Protein AF-A0A9N9EIN3-F1 (afdb_monomer)

Solvent-accessible surface area (backbone atoms only — not comparable to full-atom values): 14245 Å² total; per-residue (Å²): 122,73,76,75,67,62,76,70,53,76,87,53,61,64,55,47,18,32,62,92,34,74,43,74,35,68,48,63,60,75,46,100,72,79,62,88,90,53,77,62,44,97,87,48,29,31,79,44,62,18,36,70,62,45,50,59,54,51,50,54,63,70,65,50,41,74,81,72,77,91,74,68,79,66,57,102,77,75,62,85,80,71,65,59,96,84,44,48,71,71,75,75,59,78,80,78,66,61,43,31,43,40,40,41,25,25,64,86,88,67,46,62,71,56,52,53,45,51,49,48,52,59,46,49,82,84,43,40,38,36,42,39,73,54,42,56,50,39,54,77,38,48,54,74,57,43,41,38,16,48,46,60,38,37,64,92,37,70,84,52,43,65,59,56,72,67,59,86,48,67,65,57,54,35,51,47,35,57,60,42,43,80,79,49,61,44,37,36,40,34,24,44,51,44,61,34,53,74,51,104,84,38,80,42,20,57,56,39,50,51,51,53,54,60,39,34,51,75,27,30,40,37,34,29,32,50,57,87,28,67,64,47,57,59,37,62,76,64,73,50,61,72,44,81,58,118

InterPro domains:
  IPR013317 Chromosomal replication initiator protein DnaA, ATPAse domain [PF00308] (93-153)
  IPR027417 P-loop containing nucleoside triphosphate hydrolase [SSF52540] (88-157)

Mean predicted aligned error: 8.75 Å

Radius of gyration: 18.11 Å; Cα contacts (8 Å, |Δi|>4): 370; chains: 1; bounding box: 43×39×60 Å

Foldseek 3Di:
DVVVVLVQFDLDQVLQQAQVHKGWFQQLFDAPDDDPPFPQDPVNIGIRGHHNCLVVVLVVQVQADQDDPPPPDQPPVNDDQDDDVNDGPCVVDQPRQARQEEEEEEAPPLCLLVSLRSSCSNCLVPALEQEASDLLCCLVQVLRSRLRSNCSSCVVPVVVNVQSVPDDDLVSLLVVLVVCLVPDAYAYRHEALLSLPDDPPRPSSVVSVSSVVSSNRSHHYYYHHYCPGPVNVVVVVSVHNYDYDD

Structure (mmCIF, N/CA/C/O backbone):
data_AF-A0A9N9EIN3-F1
#
_entry.id   AF-A0A9N9EIN3-F1
#
loop_
_atom_site.group_PDB
_atom_site.id
_atom_site.type_symbol
_atom_site.label_atom_id
_atom_site.label_alt_id
_atom_site.label_comp_id
_atom_site.label_asym_id
_atom_site.label_entity_id
_atom_site.label_seq_id
_atom_site.pdbx_PDB_ins_code
_atom_site.Cartn_x
_atom_site.Cartn_y
_atom_site.Cartn_z
_atom_site.occupancy
_atom_site.B_iso_or_equiv
_atom_site.auth_seq_id
_atom_site.auth_comp_id
_atom_site.auth_asym_id
_atom_site.auth_atom_id
_atom_site.pdbx_PDB_model_num
ATOM 1 N N . GLU A 1 1 ? -19.617 -1.385 -11.798 1.00 45.56 1 GLU A N 1
ATOM 2 C CA . GLU A 1 1 ? -18.737 -1.329 -12.989 1.00 45.56 1 GLU A CA 1
ATOM 3 C C . GLU A 1 1 ? -17.271 -1.703 -12.708 1.00 45.56 1 GLU A C 1
ATOM 5 O O . GLU A 1 1 ? -16.735 -2.502 -13.460 1.00 45.56 1 GLU A O 1
ATOM 10 N N . TRP A 1 2 ? -16.624 -1.246 -11.623 1.00 45.84 2 TRP A N 1
ATOM 11 C CA . TRP A 1 2 ? -15.181 -1.487 -11.374 1.00 45.84 2 TRP A CA 1
ATOM 12 C C . TRP A 1 2 ? -14.755 -2.924 -11.013 1.00 45.84 2 TRP A C 1
ATOM 14 O O . TRP A 1 2 ? -13.647 -3.330 -11.357 1.00 45.84 2 TRP A O 1
ATOM 24 N N . GLU A 1 3 ? -15.607 -3.723 -10.361 1.00 47.19 3 GLU A N 1
ATOM 25 C CA . GLU A 1 3 ? -15.270 -5.126 -10.045 1.00 47.19 3 GLU A CA 1
ATOM 26 C C . GLU A 1 3 ? -15.105 -5.994 -11.304 1.00 47.19 3 GLU A C 1
ATOM 28 O O . GLU A 1 3 ? -14.315 -6.934 -11.296 1.00 47.19 3 GLU A O 1
ATOM 33 N N . GLY A 1 4 ? -15.751 -5.623 -12.418 1.00 45.97 4 GLY A N 1
ATOM 34 C CA . GLY A 1 4 ? -15.623 -6.327 -13.698 1.00 45.97 4 GLY A CA 1
ATOM 35 C C . GLY A 1 4 ? -14.243 -6.195 -14.355 1.00 45.97 4 GLY A C 1
ATOM 36 O O . GLY A 1 4 ? -13.877 -7.038 -15.168 1.00 45.97 4 GLY A O 1
ATOM 37 N N . GLN A 1 5 ? -13.444 -5.186 -13.982 1.00 47.41 5 GLN A N 1
ATOM 38 C CA . GLN A 1 5 ? -12.107 -4.949 -14.551 1.00 47.41 5 GLN A CA 1
ATOM 39 C C . GLN A 1 5 ? -10.971 -5.616 -13.753 1.00 47.41 5 GLN A C 1
ATOM 41 O O . GLN A 1 5 ? -9.861 -5.751 -14.268 1.00 47.41 5 GLN A O 1
ATOM 46 N N . LEU A 1 6 ? -11.250 -6.073 -12.523 1.00 50.53 6 LEU A N 1
ATOM 47 C CA . LEU A 1 6 ? -10.295 -6.774 -11.650 1.00 50.53 6 LEU A CA 1
ATOM 48 C C . LEU A 1 6 ? -10.014 -8.223 -12.090 1.00 50.53 6 LEU A C 1
ATOM 50 O O . LEU A 1 6 ? -8.990 -8.792 -11.712 1.00 50.53 6 LEU A O 1
ATOM 54 N N . ASN A 1 7 ? -10.893 -8.798 -12.916 1.00 51.28 7 ASN A N 1
ATOM 55 C CA . ASN A 1 7 ? -10.856 -10.202 -13.341 1.00 51.28 7 ASN A CA 1
ATOM 56 C C . ASN A 1 7 ? -9.875 -10.516 -14.487 1.00 51.28 7 ASN A C 1
ATOM 58 O O . ASN A 1 7 ? -9.877 -11.637 -14.982 1.00 51.28 7 ASN A O 1
ATOM 62 N N . GLN A 1 8 ? -9.036 -9.569 -14.917 1.00 64.25 8 GLN A N 1
ATOM 63 C CA . GLN A 1 8 ? -8.056 -9.809 -15.991 1.00 64.25 8 GLN A CA 1
ATOM 64 C C . GLN A 1 8 ? -6.633 -10.089 -15.499 1.00 64.25 8 GLN A C 1
ATOM 66 O O . GLN A 1 8 ? -5.820 -10.621 -16.247 1.00 64.25 8 GLN A O 1
ATOM 71 N N . ALA A 1 9 ? -6.313 -9.726 -14.259 1.00 81.69 9 ALA A N 1
ATOM 72 C CA . ALA A 1 9 ? -4.988 -9.972 -13.708 1.00 81.69 9 ALA A CA 1
ATOM 73 C C . ALA A 1 9 ? -4.830 -11.462 -13.357 1.00 81.69 9 ALA A C 1
ATOM 75 O O . ALA A 1 9 ? -5.767 -12.068 -12.828 1.00 81.69 9 ALA A O 1
ATOM 76 N N . SER A 1 10 ? -3.654 -12.045 -13.600 1.00 87.62 10 SER A N 1
ATOM 77 C CA . SER A 1 10 ? -3.426 -13.467 -13.327 1.00 87.62 10 SER A CA 1
ATOM 78 C C . SER A 1 10 ? -3.595 -13.794 -11.839 1.00 87.62 10 SER A C 1
ATOM 80 O O . SER A 1 10 ? -3.362 -12.952 -10.967 1.00 87.62 10 SER A O 1
ATOM 82 N N . GLN A 1 11 ? -4.032 -15.015 -11.538 1.00 89.19 11 GLN A N 1
ATOM 83 C CA . GLN A 1 11 ? -4.012 -15.581 -10.181 1.00 89.19 11 GLN A CA 1
ATOM 84 C C . GLN A 1 11 ? -2.744 -16.401 -9.926 1.00 89.19 11 GLN A C 1
ATOM 86 O O . GLN A 1 11 ? -2.460 -16.758 -8.787 1.00 89.19 11 GLN A O 1
ATOM 91 N N . ASP A 1 12 ? -1.981 -16.696 -10.977 1.00 91.94 12 ASP A N 1
ATOM 92 C CA . ASP A 1 12 ? -0.746 -17.456 -10.885 1.00 91.94 12 ASP A CA 1
ATOM 93 C C . ASP A 1 12 ? 0.417 -16.517 -10.551 1.00 91.94 12 ASP A C 1
ATOM 95 O O . ASP A 1 12 ? 0.838 -15.698 -11.370 1.00 91.94 12 ASP A O 1
ATOM 99 N N . GLU A 1 13 ? 0.953 -16.641 -9.337 1.00 92.38 13 GLU A N 1
ATOM 100 C CA . GLU A 1 13 ? 2.124 -15.886 -8.884 1.00 92.38 13 GLU A CA 1
ATOM 101 C C . GLU A 1 13 ? 3.353 -16.093 -9.787 1.00 92.38 13 GLU A C 1
ATOM 103 O O . GLU A 1 13 ? 4.175 -15.185 -9.910 1.00 92.38 13 GLU A O 1
ATOM 108 N N . ASN A 1 14 ? 3.462 -17.231 -10.486 1.00 94.38 14 ASN A N 1
ATOM 109 C CA . ASN A 1 14 ? 4.578 -17.482 -11.397 1.00 94.38 14 ASN A CA 1
ATOM 110 C C . ASN A 1 14 ? 4.534 -16.548 -12.619 1.00 94.38 14 ASN A C 1
ATOM 112 O O . ASN A 1 14 ? 5.585 -16.158 -13.125 1.00 94.38 14 ASN A O 1
ATOM 116 N N . MET A 1 15 ? 3.345 -16.102 -13.044 1.00 93.75 15 MET A N 1
ATOM 117 C CA . MET A 1 15 ? 3.204 -15.108 -14.116 1.00 93.75 15 MET A CA 1
ATOM 118 C C . MET A 1 15 ? 3.733 -13.730 -13.712 1.00 93.75 15 MET A C 1
ATOM 120 O O . MET A 1 15 ? 4.206 -12.977 -14.556 1.00 93.75 15 MET A O 1
ATOM 124 N N . TYR A 1 16 ? 3.683 -13.389 -12.425 1.00 94.94 16 TYR A N 1
ATOM 125 C CA . TYR A 1 16 ? 4.274 -12.150 -11.923 1.00 94.94 16 TYR A CA 1
ATOM 126 C C . TYR A 1 16 ? 5.790 -12.261 -11.747 1.00 94.94 16 TYR A C 1
ATOM 128 O O . TYR A 1 16 ? 6.474 -11.241 -11.744 1.00 94.94 16 TYR A O 1
ATOM 136 N N . SER A 1 17 ? 6.318 -13.482 -11.632 1.00 95.38 17 SER A N 1
ATOM 137 C CA . SER A 1 17 ? 7.757 -13.725 -11.556 1.00 95.38 17 SER A CA 1
ATOM 138 C C . SER A 1 17 ? 8.452 -13.853 -12.911 1.00 95.38 17 SER A C 1
ATOM 140 O O . SER A 1 17 ? 9.660 -13.667 -12.970 1.00 95.38 17 SER A O 1
ATOM 142 N N . ASN A 1 18 ? 7.726 -14.153 -13.990 1.00 94.62 18 ASN A N 1
ATOM 143 C CA . ASN A 1 18 ? 8.308 -14.413 -15.307 1.00 94.62 18 ASN A CA 1
ATOM 144 C C . ASN A 1 18 ? 8.568 -13.112 -16.104 1.00 94.62 18 ASN A C 1
ATOM 146 O O . ASN A 1 18 ? 7.595 -12.478 -16.517 1.00 94.62 18 ASN A O 1
ATOM 150 N N . PRO A 1 19 ? 9.830 -12.724 -16.387 1.00 94.00 19 PRO A N 1
ATOM 151 C CA . PRO A 1 19 ? 10.147 -11.506 -17.144 1.00 94.00 19 PRO A CA 1
ATOM 152 C C . PRO A 1 19 ? 9.603 -11.467 -18.573 1.00 94.00 19 PRO A C 1
ATOM 154 O O . PRO A 1 19 ? 9.352 -10.383 -19.095 1.00 94.00 19 PRO A O 1
ATOM 157 N N . GLU A 1 20 ? 9.366 -12.633 -19.176 1.00 93.31 20 GLU A N 1
ATOM 158 C CA . GLU A 1 20 ? 8.792 -12.766 -20.521 1.00 93.31 20 GLU A CA 1
ATOM 159 C C . GLU A 1 20 ? 7.276 -12.524 -20.547 1.00 93.31 20 GLU A C 1
ATOM 161 O O . GLU A 1 20 ? 6.658 -12.494 -21.611 1.00 93.31 20 GLU A O 1
ATOM 166 N N . PHE A 1 21 ? 6.648 -12.380 -19.377 1.00 92.44 21 PHE A N 1
ATOM 167 C CA . PHE A 1 21 ? 5.212 -12.193 -19.266 1.00 92.44 21 PHE A CA 1
ATOM 168 C C . PHE A 1 21 ? 4.858 -10.765 -18.849 1.00 92.44 21 PHE A C 1
ATOM 170 O O . PHE A 1 21 ? 5.272 -10.269 -17.797 1.00 92.44 21 PHE A O 1
ATOM 177 N N . SER A 1 22 ? 4.026 -10.121 -19.664 1.00 92.12 22 SER A N 1
ATOM 178 C CA . SER A 1 22 ? 3.475 -8.795 -19.399 1.00 92.12 22 SER A CA 1
ATOM 179 C C . SER A 1 22 ? 2.002 -8.894 -19.028 1.00 92.12 22 SER A C 1
ATOM 181 O O . SER A 1 22 ? 1.217 -9.571 -19.690 1.00 92.12 22 SER A O 1
ATOM 183 N N . GLN A 1 23 ? 1.613 -8.169 -17.987 1.00 91.69 23 GLN A N 1
ATOM 184 C CA . GLN A 1 23 ? 0.239 -8.073 -17.516 1.00 91.69 23 GLN A CA 1
ATOM 185 C C . GLN A 1 23 ? -0.229 -6.627 -17.558 1.00 91.69 23 GLN A C 1
ATOM 187 O O . GLN A 1 23 ? 0.471 -5.722 -17.111 1.00 91.69 23 GLN A O 1
ATOM 192 N N . ASP A 1 24 ? -1.445 -6.421 -18.046 1.00 91.88 24 ASP A N 1
ATOM 193 C CA . ASP A 1 24 ? -2.141 -5.147 -17.930 1.00 91.88 24 ASP A CA 1
ATOM 194 C C . ASP A 1 24 ? -2.916 -5.127 -16.603 1.00 91.88 24 ASP A C 1
ATOM 196 O O . ASP A 1 24 ? -3.878 -5.879 -16.434 1.00 91.88 24 ASP A O 1
ATOM 200 N N . LEU A 1 25 ? -2.492 -4.297 -15.649 1.00 92.38 25 LEU A N 1
ATOM 201 C CA . LEU A 1 25 ? -3.027 -4.259 -14.288 1.00 92.38 25 LEU A CA 1
ATOM 202 C C . LEU A 1 25 ? -3.726 -2.926 -14.001 1.00 92.38 25 LEU A C 1
ATOM 204 O O . LEU A 1 25 ? -3.216 -1.856 -14.326 1.00 92.38 25 LEU A O 1
ATOM 208 N N . CYS A 1 26 ? -4.863 -2.966 -13.300 1.00 91.88 26 CYS A N 1
ATOM 209 C CA . CYS A 1 26 ? -5.457 -1.761 -12.716 1.00 91.88 26 CYS A CA 1
ATOM 210 C C . CYS A 1 26 ? -4.501 -1.167 -11.680 1.00 91.88 26 CYS A C 1
ATOM 212 O O . CYS A 1 26 ? -4.152 -1.849 -10.713 1.00 91.88 26 CYS A O 1
ATOM 214 N N . PHE A 1 27 ? -4.112 0.097 -11.856 1.00 93.62 27 PHE A N 1
ATOM 215 C CA . PHE A 1 27 ? -3.238 0.763 -10.904 1.00 93.62 27 PHE A CA 1
ATOM 216 C C . PHE A 1 27 ? -3.928 0.815 -9.533 1.00 93.62 27 PHE A C 1
ATOM 218 O O . PHE A 1 27 ? -5.087 1.231 -9.441 1.00 93.62 27 PHE A O 1
ATOM 225 N N . PRO A 1 28 ? -3.269 0.377 -8.450 1.00 93.75 28 PRO A N 1
ATOM 226 C CA . PRO A 1 28 ? -3.949 0.132 -7.184 1.00 93.75 28 PRO A CA 1
ATOM 227 C C . PRO A 1 28 ? -4.083 1.394 -6.315 1.00 93.75 28 PRO A C 1
ATOM 229 O O . PRO A 1 28 ? -3.927 1.355 -5.097 1.00 93.75 28 PRO A O 1
ATOM 232 N N . TYR A 1 29 ? -4.370 2.529 -6.944 1.00 93.44 29 TYR A N 1
ATOM 233 C CA . TYR A 1 29 ? -4.610 3.817 -6.305 1.00 93.44 29 TYR A CA 1
ATOM 234 C C . TYR A 1 29 ? -5.451 4.681 -7.249 1.00 93.44 29 TYR A C 1
ATOM 236 O O . TYR A 1 29 ? -5.274 4.605 -8.458 1.00 93.44 29 TYR A O 1
ATOM 244 N N . PHE A 1 30 ? -6.364 5.494 -6.719 1.00 88.31 30 PHE A N 1
ATOM 245 C CA . PHE A 1 30 ? -7.247 6.354 -7.528 1.00 88.31 30 PHE A CA 1
ATOM 246 C C . PHE A 1 30 ? -7.345 7.783 -6.989 1.00 88.31 30 PHE A C 1
ATOM 248 O O . PHE A 1 30 ? -8.324 8.487 -7.226 1.00 88.31 30 PHE A O 1
ATOM 255 N N . GLY A 1 31 ? -6.354 8.206 -6.206 1.00 85.94 31 GLY A N 1
ATOM 256 C CA . GLY A 1 31 ? -6.325 9.568 -5.699 1.00 85.94 31 GLY A CA 1
ATOM 257 C C . GLY A 1 31 ? -6.042 10.614 -6.775 1.00 85.94 31 GLY A C 1
ATOM 258 O O . GLY A 1 31 ? -5.827 10.284 -7.941 1.00 85.94 31 GLY A O 1
ATOM 259 N N . PRO A 1 32 ? -6.026 11.895 -6.375 1.00 76.25 32 PRO A N 1
ATOM 260 C CA . PRO A 1 32 ? -5.991 13.021 -7.307 1.00 76.25 32 PRO A CA 1
ATOM 261 C C . PRO A 1 32 ? -4.693 13.096 -8.117 1.00 76.25 32 PRO A C 1
ATOM 263 O O . PRO A 1 32 ? -4.656 13.725 -9.171 1.00 76.25 32 PRO A O 1
ATOM 266 N N . THR A 1 33 ? -3.618 12.482 -7.623 1.00 83.94 33 THR A N 1
ATOM 267 C CA . THR A 1 33 ? -2.286 12.573 -8.217 1.00 83.94 33 THR A CA 1
ATOM 268 C C . THR A 1 33 ? -1.650 11.198 -8.280 1.00 83.94 33 THR A C 1
ATOM 270 O O . THR A 1 33 ? -1.447 10.553 -7.249 1.00 83.94 33 THR A O 1
ATOM 273 N N . PHE A 1 34 ? -1.300 10.777 -9.489 1.00 86.38 34 PHE A N 1
ATOM 274 C CA . PHE A 1 34 ? -0.483 9.595 -9.709 1.00 86.38 34 PHE A CA 1
ATOM 275 C C . PHE A 1 34 ? 1.007 9.942 -9.630 1.00 86.38 34 PHE A C 1
ATOM 277 O O . PHE A 1 34 ? 1.379 11.084 -9.900 1.00 86.38 34 PHE A O 1
ATOM 284 N N . PRO A 1 35 ? 1.882 8.987 -9.286 1.00 87.12 35 PRO A N 1
ATOM 285 C CA . PRO A 1 35 ? 3.314 9.230 -9.335 1.00 87.12 35 PRO A CA 1
ATOM 286 C C . PRO A 1 35 ? 3.851 9.194 -10.769 1.00 87.12 35 PRO A C 1
ATOM 288 O O . PRO A 1 35 ? 3.631 8.220 -11.485 1.00 87.12 35 PRO A O 1
ATOM 291 N N . ASP A 1 36 ? 4.672 10.183 -11.128 1.00 86.75 36 ASP A N 1
ATOM 292 C CA . ASP A 1 36 ? 5.219 10.382 -12.486 1.00 86.75 36 ASP A CA 1
ATOM 293 C C . ASP A 1 36 ? 6.047 9.205 -13.031 1.00 86.75 36 ASP A C 1
ATOM 295 O O . ASP A 1 36 ? 6.284 9.087 -14.229 1.00 86.75 36 ASP A O 1
ATOM 299 N N . ARG A 1 37 ? 6.515 8.317 -12.149 1.00 86.38 37 ARG A N 1
ATOM 300 C CA . ARG A 1 37 ? 7.351 7.161 -12.512 1.00 86.38 37 ARG A CA 1
ATOM 301 C C . ARG A 1 37 ? 6.570 5.965 -13.058 1.00 86.38 37 ARG A C 1
ATOM 303 O O . ARG A 1 37 ? 7.188 4.950 -13.375 1.00 86.38 37 ARG A O 1
ATOM 310 N N . PHE A 1 38 ? 5.244 6.048 -13.101 1.00 89.06 38 PHE A N 1
ATOM 311 C CA . PHE A 1 38 ? 4.395 5.045 -13.726 1.00 89.06 38 PHE A CA 1
ATOM 312 C C . PHE A 1 38 ? 3.819 5.602 -15.023 1.00 89.06 38 PHE A C 1
ATOM 314 O O . PHE A 1 38 ? 3.238 6.685 -15.038 1.00 89.06 38 PHE A O 1
ATOM 321 N N . LEU A 1 39 ? 3.910 4.823 -16.099 1.00 89.50 39 LEU A N 1
ATOM 322 C CA . LEU A 1 39 ? 3.130 5.087 -17.301 1.00 89.50 39 LEU A CA 1
ATOM 323 C C . LEU A 1 39 ? 1.713 4.540 -17.086 1.00 89.50 39 LEU A C 1
ATOM 325 O O . LEU A 1 39 ? 1.440 3.375 -17.373 1.00 89.50 39 LEU A O 1
ATOM 329 N N . ILE A 1 40 ? 0.835 5.372 -16.525 1.00 89.56 40 ILE A N 1
ATOM 330 C CA . ILE A 1 40 ? -0.568 5.020 -16.286 1.00 89.56 40 ILE A CA 1
ATOM 331 C C . ILE A 1 40 ? -1.403 5.511 -17.465 1.00 89.56 40 ILE A C 1
ATOM 333 O O . ILE A 1 40 ? -1.421 6.699 -17.789 1.00 89.56 40 ILE A O 1
ATOM 337 N N . PHE A 1 41 ? -2.103 4.590 -18.117 1.00 87.44 41 PHE A N 1
ATOM 338 C CA . PHE A 1 41 ? -2.980 4.906 -19.236 1.00 87.44 41 PHE A CA 1
ATOM 339 C C . PHE A 1 41 ? -4.266 5.593 -18.760 1.00 87.44 41 PHE A C 1
ATOM 341 O O . PHE A 1 41 ? -4.643 5.531 -17.591 1.00 87.44 41 PHE A O 1
ATOM 348 N N . ARG A 1 42 ? -5.009 6.204 -19.692 1.00 84.81 42 ARG A N 1
ATOM 349 C CA . ARG A 1 42 ? -6.264 6.929 -19.397 1.00 84.81 42 ARG A CA 1
ATOM 350 C C . ARG A 1 42 ? -7.332 6.087 -18.686 1.00 84.81 42 ARG A C 1
ATOM 352 O O . ARG A 1 42 ? -8.200 6.644 -18.030 1.00 84.81 42 ARG A O 1
ATOM 359 N N . ASN A 1 43 ? -7.274 4.765 -18.817 1.00 84.44 43 ASN A N 1
ATOM 360 C CA . ASN A 1 43 ? -8.170 3.824 -18.142 1.00 84.44 43 ASN A CA 1
ATOM 361 C C . ASN A 1 43 ? -7.720 3.468 -16.707 1.00 84.44 43 ASN A C 1
ATOM 363 O O . ASN A 1 43 ? -8.304 2.576 -16.097 1.00 84.44 43 ASN A O 1
ATOM 367 N N . GLY A 1 44 ? -6.682 4.124 -16.175 1.00 88.25 44 GLY A N 1
ATOM 368 C CA . GLY A 1 44 ? -6.155 3.876 -14.832 1.00 88.25 44 GLY A CA 1
ATOM 369 C C . GLY A 1 44 ? -5.341 2.586 -14.714 1.00 88.25 44 GLY A C 1
ATOM 370 O O . GLY A 1 44 ? -5.232 2.032 -13.622 1.00 88.25 44 GLY A O 1
ATOM 371 N N . ARG A 1 45 ? -4.802 2.068 -15.822 1.00 91.12 45 ARG A N 1
ATOM 372 C CA . ARG A 1 45 ? -4.035 0.817 -15.854 1.00 91.12 45 ARG A CA 1
ATOM 373 C C . ARG A 1 45 ? -2.564 1.047 -16.180 1.00 91.12 45 ARG A C 1
ATOM 375 O O . ARG A 1 45 ? -2.211 2.082 -16.743 1.00 91.12 45 ARG A O 1
ATOM 382 N N . PHE A 1 46 ? -1.719 0.084 -15.831 1.00 93.12 46 PHE A N 1
ATOM 383 C CA . PHE A 1 46 ? -0.288 0.084 -16.127 1.00 93.12 46 PHE A CA 1
ATOM 384 C C . PHE A 1 46 ? 0.166 -1.307 -16.583 1.00 93.12 46 PHE A C 1
ATOM 386 O O . PHE A 1 46 ? -0.392 -2.318 -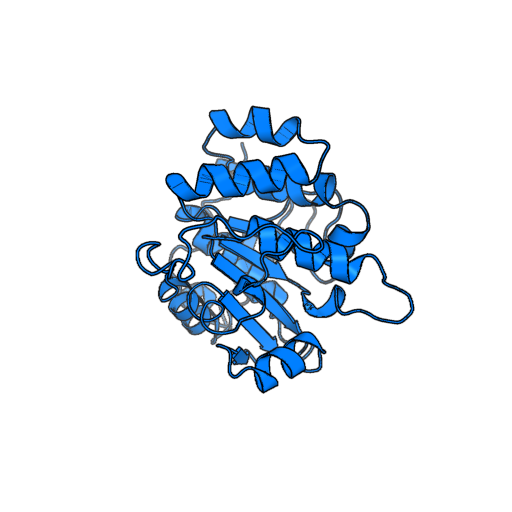16.153 1.00 93.12 46 PHE A O 1
ATOM 393 N N . ILE A 1 47 ? 1.198 -1.362 -17.430 1.00 92.50 47 ILE A N 1
ATOM 394 C CA . ILE A 1 47 ? 1.830 -2.634 -17.798 1.00 92.50 47 ILE A CA 1
ATOM 395 C C . ILE A 1 47 ? 2.845 -3.023 -16.729 1.00 92.50 47 ILE A C 1
ATOM 397 O O . ILE A 1 47 ? 3.763 -2.264 -16.408 1.00 92.50 47 ILE A O 1
ATOM 401 N N . TYR A 1 48 ? 2.701 -4.235 -16.212 1.00 94.06 48 TYR A N 1
ATOM 402 C CA . TYR A 1 48 ? 3.689 -4.889 -15.377 1.00 94.06 48 TYR A CA 1
ATOM 403 C C . TYR A 1 48 ? 4.354 -6.020 -16.155 1.00 94.06 48 TYR A C 1
ATOM 405 O O . TYR A 1 48 ? 3.695 -6.984 -16.532 1.00 94.06 48 TYR A O 1
ATOM 413 N N . ASN A 1 49 ? 5.662 -5.911 -16.360 1.00 92.94 49 ASN A N 1
ATOM 414 C CA . ASN A 1 49 ? 6.482 -7.028 -16.820 1.00 92.94 49 ASN A CA 1
ATOM 415 C C . ASN A 1 49 ? 6.946 -7.802 -15.592 1.00 92.94 49 ASN A C 1
ATOM 417 O O . ASN A 1 49 ? 7.408 -7.172 -14.630 1.00 92.94 49 ASN A O 1
ATOM 421 N N . GLY A 1 50 ? 6.810 -9.127 -15.621 1.00 93.25 50 GLY A N 1
ATOM 422 C CA . GLY A 1 50 ? 7.168 -9.974 -14.494 1.00 93.25 50 GLY A CA 1
ATOM 423 C C . GLY A 1 50 ? 8.616 -9.780 -14.044 1.00 93.25 50 GLY A C 1
ATOM 424 O O . GLY A 1 50 ? 9.477 -9.284 -14.775 1.00 93.25 50 GLY A O 1
ATOM 425 N N . ARG A 1 51 ? 8.883 -10.095 -12.779 1.00 92.81 51 ARG A N 1
ATOM 426 C CA . ARG A 1 51 ? 10.195 -9.907 -12.153 1.00 92.81 51 ARG A CA 1
ATOM 427 C C . ARG A 1 51 ? 10.530 -11.120 -11.322 1.00 92.81 51 ARG A C 1
ATOM 429 O O . ARG A 1 51 ? 9.766 -11.437 -10.420 1.00 92.81 51 ARG A O 1
ATOM 436 N N . GLU A 1 52 ? 11.693 -11.719 -11.551 1.00 92.06 52 GLU A N 1
ATOM 437 C CA . GLU A 1 52 ? 12.114 -12.968 -10.901 1.00 92.06 52 GLU A CA 1
ATOM 438 C C . GLU A 1 52 ? 11.871 -12.940 -9.382 1.00 92.06 52 GLU A C 1
ATOM 440 O O . GLU A 1 52 ? 11.231 -13.840 -8.832 1.00 92.06 52 GLU A O 1
ATOM 445 N N . ASN A 1 53 ? 12.216 -11.823 -8.736 1.00 90.56 53 ASN A N 1
ATOM 446 C CA . ASN A 1 53 ? 12.104 -11.657 -7.287 1.00 90.56 53 ASN A CA 1
ATOM 447 C C . ASN A 1 53 ? 10.668 -11.426 -6.756 1.00 90.56 53 ASN A C 1
ATOM 449 O O . ASN A 1 53 ? 10.484 -11.273 -5.548 1.00 90.56 53 ASN A O 1
ATOM 453 N N . PHE A 1 54 ? 9.634 -11.366 -7.607 1.00 93.81 54 PHE A N 1
ATOM 454 C CA . PHE A 1 54 ? 8.247 -11.140 -7.172 1.00 93.81 54 PHE A CA 1
ATOM 455 C C . PHE A 1 54 ? 7.784 -12.215 -6.183 1.00 93.81 54 PHE A C 1
ATOM 457 O O . PHE A 1 54 ? 7.264 -11.896 -5.114 1.00 93.81 54 PHE A O 1
ATOM 464 N N . LYS A 1 55 ? 8.000 -13.490 -6.522 1.00 93.88 55 LYS A N 1
ATOM 465 C CA . LYS A 1 55 ? 7.612 -14.633 -5.689 1.00 93.88 55 LYS A CA 1
ATOM 466 C C . LYS A 1 55 ? 8.349 -14.660 -4.354 1.00 93.88 55 LYS A C 1
ATOM 468 O O . LYS A 1 55 ? 7.736 -14.961 -3.333 1.00 93.88 55 LYS A O 1
ATOM 473 N N . GLU A 1 56 ? 9.634 -14.312 -4.347 1.00 91.75 56 GLU A N 1
ATOM 474 C CA . GLU A 1 56 ? 10.402 -14.179 -3.105 1.00 91.75 56 GLU A CA 1
ATOM 475 C C . GLU A 1 56 ? 9.775 -13.114 -2.197 1.00 91.75 56 GLU A C 1
ATOM 477 O O . GLU A 1 56 ? 9.433 -13.409 -1.052 1.00 91.75 56 GLU A O 1
ATOM 482 N N . LEU A 1 57 ? 9.507 -11.918 -2.733 1.00 91.94 57 LEU A N 1
ATOM 483 C CA . LEU A 1 57 ? 8.868 -10.842 -1.975 1.00 91.94 57 LEU A CA 1
ATOM 484 C C . LEU A 1 57 ? 7.478 -11.232 -1.454 1.00 91.94 57 LEU A C 1
ATOM 486 O O . LEU A 1 57 ? 7.130 -10.938 -0.310 1.00 91.94 57 LEU A O 1
ATOM 490 N N . LEU A 1 58 ? 6.677 -11.903 -2.280 1.00 94.19 58 LEU A N 1
ATOM 491 C CA . LEU A 1 58 ? 5.356 -12.387 -1.890 1.00 94.19 58 LEU A CA 1
ATOM 492 C C . LEU A 1 58 ? 5.438 -13.382 -0.721 1.00 94.19 58 LEU A C 1
ATOM 494 O O . LEU A 1 58 ? 4.642 -13.295 0.217 1.00 94.19 58 LEU A O 1
ATOM 498 N N . ASN A 1 59 ? 6.405 -14.301 -0.753 1.00 92.31 59 ASN A N 1
ATOM 499 C CA . ASN A 1 59 ? 6.624 -15.272 0.318 1.00 92.31 59 ASN A CA 1
ATOM 500 C C . ASN A 1 59 ? 7.064 -14.600 1.621 1.00 92.31 59 ASN A C 1
ATOM 502 O O . ASN A 1 59 ? 6.555 -14.956 2.683 1.00 92.31 59 ASN A O 1
ATOM 506 N N . GLU A 1 60 ? 7.933 -13.592 1.544 1.00 90.00 60 GLU A N 1
ATOM 507 C CA . GLU A 1 60 ? 8.330 -12.799 2.712 1.00 90.00 60 GLU A CA 1
ATOM 508 C C . GLU A 1 60 ? 7.129 -12.080 3.338 1.00 90.00 60 GLU A C 1
ATOM 510 O O . GLU A 1 60 ? 6.934 -12.107 4.547 1.00 90.00 60 GLU A O 1
ATOM 515 N N . ILE A 1 61 ? 6.240 -11.505 2.529 1.00 91.00 61 ILE A N 1
ATOM 516 C CA . ILE A 1 61 ? 5.044 -10.829 3.053 1.00 91.00 61 ILE A CA 1
ATOM 517 C C . ILE A 1 61 ? 4.065 -11.815 3.692 1.00 91.00 61 ILE A C 1
ATOM 519 O O . ILE A 1 61 ? 3.435 -11.494 4.703 1.00 91.00 61 ILE A O 1
ATOM 523 N N . ARG A 1 62 ? 3.938 -13.022 3.133 1.00 91.62 62 ARG A N 1
ATOM 524 C CA . ARG A 1 62 ? 3.128 -14.101 3.719 1.00 91.62 62 ARG A CA 1
ATOM 525 C C . ARG A 1 62 ? 3.723 -14.641 5.023 1.00 91.62 62 ARG A C 1
ATOM 527 O O . ARG A 1 62 ? 2.969 -15.176 5.834 1.00 91.62 62 ARG A O 1
ATOM 534 N N . SER A 1 63 ? 5.034 -14.508 5.230 1.00 88.44 63 SER A N 1
ATOM 535 C CA . SER A 1 63 ? 5.721 -14.984 6.436 1.00 88.44 63 SER A CA 1
ATOM 536 C C . SER A 1 63 ? 5.602 -14.017 7.624 1.00 88.44 63 SER A C 1
ATOM 538 O O . SER A 1 63 ? 5.788 -14.445 8.767 1.00 88.44 63 SER A O 1
ATOM 540 N N . LEU A 1 64 ? 5.243 -12.748 7.376 1.00 86.62 64 LEU A N 1
ATOM 541 C CA . LEU A 1 64 ? 5.087 -11.722 8.410 1.00 86.62 64 LEU A CA 1
ATOM 542 C C . LEU A 1 64 ? 4.039 -12.114 9.464 1.00 86.62 64 LEU A C 1
ATOM 544 O O . LEU A 1 64 ? 2.944 -12.600 9.162 1.00 86.62 64 LEU A O 1
ATOM 548 N N . LYS A 1 65 ? 4.326 -11.800 10.731 1.00 84.19 65 LYS A N 1
ATOM 549 C CA . LYS A 1 65 ? 3.449 -12.086 11.877 1.00 84.19 65 LYS A CA 1
ATOM 550 C C . LYS A 1 65 ? 3.250 -10.843 12.734 1.00 84.19 65 LYS A C 1
ATOM 552 O O . 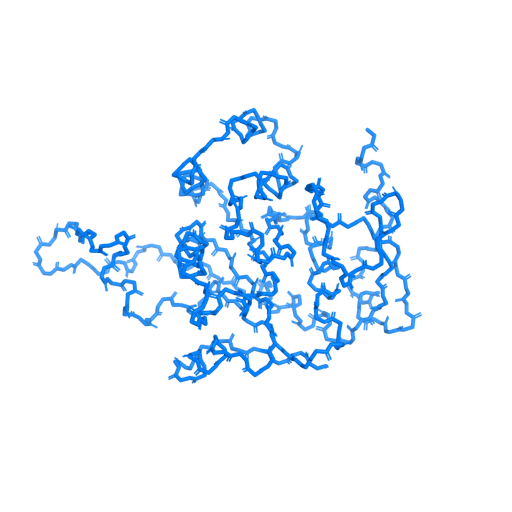LYS A 1 65 ? 4.187 -10.105 13.005 1.00 84.19 65 LYS A O 1
ATOM 557 N N . ILE A 1 66 ? 2.033 -10.626 13.219 1.00 76.56 66 ILE A N 1
ATOM 558 C CA . ILE A 1 66 ? 1.795 -9.621 14.260 1.00 76.56 66 ILE A CA 1
ATOM 559 C C . ILE A 1 66 ? 2.019 -10.294 15.620 1.00 76.56 66 ILE A C 1
ATOM 561 O O . ILE A 1 66 ? 1.414 -11.342 15.873 1.00 76.56 66 ILE A O 1
ATOM 565 N N . PRO A 1 67 ? 2.886 -9.747 16.493 1.00 65.31 67 PRO A N 1
ATOM 566 C CA . PRO A 1 67 ? 3.083 -10.287 17.833 1.00 65.31 67 PRO A CA 1
ATOM 567 C C . PRO A 1 67 ? 1.765 -10.319 18.616 1.00 65.31 67 PRO A C 1
ATOM 569 O O . PRO A 1 67 ? 1.008 -9.345 18.605 1.00 65.31 67 PRO A O 1
ATOM 572 N N . LYS A 1 68 ? 1.494 -11.426 19.317 1.00 58.25 68 LYS A N 1
ATOM 573 C CA . LYS A 1 68 ? 0.358 -11.502 20.245 1.00 58.25 68 LYS A CA 1
ATOM 574 C C . LYS A 1 68 ? 0.618 -10.577 21.433 1.00 58.25 68 LYS A C 1
ATOM 576 O O . LYS A 1 68 ? 1.732 -10.505 21.941 1.00 58.25 68 LYS A O 1
ATOM 581 N N . THR A 1 69 ? -0.414 -9.868 21.869 1.00 52.53 69 THR A N 1
ATOM 582 C CA . THR A 1 69 ? -0.350 -8.836 22.913 1.00 52.53 69 THR A CA 1
ATOM 583 C C . THR A 1 69 ? -0.068 -9.363 24.325 1.00 52.53 69 THR A C 1
ATOM 585 O O . THR A 1 69 ? 0.064 -8.569 25.244 1.00 52.53 69 THR A O 1
ATOM 588 N N . ASP A 1 70 ? 0.098 -10.668 24.529 1.00 43.59 70 ASP A N 1
ATOM 589 C CA . ASP A 1 70 ? 0.350 -11.242 25.863 1.00 43.59 70 ASP A CA 1
ATOM 590 C C . ASP A 1 70 ? 1.786 -10.994 26.378 1.00 43.59 70 ASP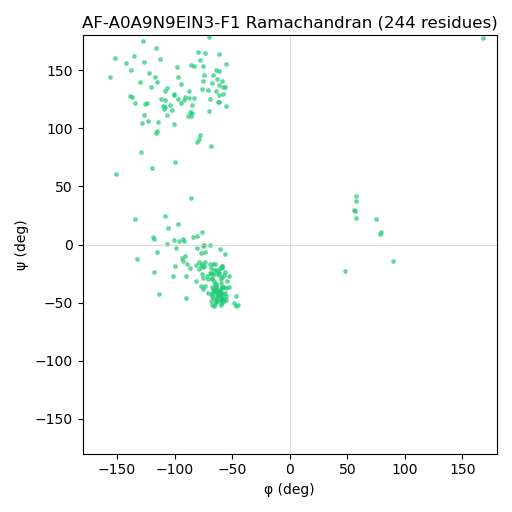 A C 1
ATOM 592 O O . ASP A 1 70 ? 2.132 -11.374 27.491 1.00 43.59 70 ASP A O 1
ATOM 596 N N . SER A 1 71 ? 2.630 -10.321 25.589 1.00 42.06 71 SER A N 1
ATOM 597 C CA . SER A 1 71 ? 4.013 -9.956 25.929 1.00 42.06 71 SER A CA 1
ATOM 598 C C . SER A 1 71 ? 4.214 -8.453 26.205 1.00 42.06 71 SER A C 1
ATOM 600 O O . SER A 1 71 ? 5.317 -7.924 26.022 1.00 42.06 71 SER A O 1
ATOM 602 N N . PHE A 1 72 ? 3.167 -7.725 26.615 1.00 44.81 72 PHE A N 1
ATOM 603 C CA . PHE A 1 72 ? 3.343 -6.398 27.218 1.00 44.81 72 PHE A CA 1
ATOM 604 C C . PHE A 1 72 ? 3.784 -6.567 28.678 1.00 44.81 72 PHE A C 1
ATOM 606 O O . PHE A 1 72 ? 2.963 -6.743 29.578 1.00 44.81 72 PHE A O 1
ATOM 613 N N . SER A 1 73 ? 5.100 -6.536 28.913 1.00 37.97 73 SER A N 1
ATOM 614 C CA . SER A 1 73 ? 5.646 -6.350 30.258 1.00 37.97 73 SER A CA 1
ATOM 615 C C . SER A 1 73 ? 5.065 -5.063 30.838 1.00 37.97 73 SER A C 1
ATOM 617 O O . SER A 1 73 ? 5.245 -3.989 30.260 1.00 37.97 73 SER A O 1
ATOM 619 N N . HIS A 1 74 ? 4.349 -5.193 31.948 1.00 41.06 74 HIS A N 1
ATOM 620 C CA . HIS A 1 74 ? 3.986 -4.060 32.783 1.00 41.06 74 HIS A CA 1
ATOM 621 C C . HIS A 1 74 ? 5.284 -3.518 33.393 1.00 41.06 74 HIS A C 1
ATOM 623 O O . HIS A 1 74 ? 6.208 -4.295 33.659 1.00 41.06 74 HIS A O 1
ATOM 629 N N . ASP A 1 75 ? 5.387 -2.202 33.589 1.00 44.25 75 ASP A N 1
ATOM 630 C CA . ASP A 1 75 ? 6.410 -1.711 34.507 1.00 44.25 75 ASP A CA 1
ATOM 631 C C . ASP A 1 75 ? 6.129 -2.270 35.915 1.00 44.25 75 ASP A C 1
ATOM 633 O O . ASP A 1 75 ? 5.035 -2.769 36.201 1.00 44.25 75 ASP A O 1
ATOM 637 N N . ASN A 1 76 ? 7.111 -2.202 36.813 1.00 43.47 76 ASN A N 1
ATOM 638 C CA . ASN A 1 76 ? 6.975 -2.740 38.172 1.00 43.47 76 ASN A CA 1
ATOM 639 C C . ASN A 1 76 ? 5.841 -2.084 38.996 1.00 43.47 76 ASN A C 1
ATOM 641 O O . ASN A 1 76 ? 5.594 -2.517 40.118 1.00 43.47 76 ASN A O 1
ATOM 645 N N . ASN A 1 77 ? 5.154 -1.067 38.457 1.00 41.25 77 ASN A N 1
ATOM 646 C CA . ASN A 1 77 ? 4.119 -0.289 39.129 1.00 41.25 77 ASN A CA 1
ATOM 647 C C . ASN A 1 77 ? 2.737 -0.386 38.455 1.00 41.25 77 ASN A C 1
ATOM 649 O O . ASN A 1 77 ? 1.805 0.288 38.896 1.00 41.25 77 ASN A O 1
ATOM 653 N N . ASN A 1 78 ? 2.572 -1.238 37.436 1.00 41.03 78 ASN A N 1
ATOM 654 C CA . ASN A 1 78 ? 1.286 -1.529 36.797 1.00 41.03 78 ASN A CA 1
ATOM 655 C C . ASN A 1 78 ? 0.561 -0.276 36.244 1.00 41.03 78 ASN A C 1
ATOM 657 O O . ASN A 1 78 ? -0.672 -0.244 36.190 1.00 41.03 78 ASN A O 1
ATOM 661 N N . GLN A 1 79 ? 1.313 0.763 35.855 1.00 34.47 79 GLN A N 1
ATOM 662 C CA . GLN A 1 79 ? 0.782 2.026 35.324 1.00 34.47 79 GLN A CA 1
ATOM 663 C C . GLN A 1 79 ? 0.791 2.042 33.781 1.00 34.47 79 GLN A C 1
ATOM 665 O O . GLN A 1 79 ? 1.726 1.528 33.162 1.00 34.47 79 GLN A O 1
ATOM 670 N N . PRO A 1 80 ? -0.217 2.651 33.124 1.00 35.97 80 PRO A N 1
ATOM 671 C CA . PRO A 1 80 ? -0.163 2.920 31.692 1.00 35.97 80 PRO A CA 1
ATOM 672 C C . PRO A 1 80 ? 0.892 4.000 31.399 1.00 35.97 80 PRO A C 1
ATOM 674 O O . PRO A 1 80 ? 0.863 5.091 31.965 1.00 35.97 80 PRO A O 1
ATOM 677 N N . VAL A 1 81 ? 1.833 3.694 30.506 1.00 39.44 81 VAL A N 1
ATOM 678 C CA . VAL A 1 81 ? 2.924 4.601 30.122 1.00 39.44 81 VAL A CA 1
ATOM 679 C C . VAL A 1 81 ? 2.354 5.773 29.313 1.00 39.44 81 VAL A C 1
ATOM 681 O O . VAL A 1 81 ? 1.826 5.579 28.217 1.00 39.44 81 VAL A O 1
ATOM 684 N N . PHE A 1 82 ? 2.435 6.988 29.860 1.00 34.75 82 PHE A N 1
ATOM 685 C CA . PHE A 1 82 ? 1.998 8.217 29.193 1.00 34.75 82 PHE A CA 1
ATOM 686 C C . PHE A 1 82 ? 2.980 8.679 28.102 1.00 34.75 82 PHE A C 1
ATOM 688 O O . PHE A 1 82 ? 4.177 8.399 28.133 1.00 34.75 82 PHE A O 1
ATOM 695 N N . PHE A 1 83 ? 2.421 9.396 27.126 1.00 36.12 83 PHE A N 1
ATOM 696 C CA . PHE A 1 83 ? 3.038 9.870 25.891 1.00 36.12 83 PHE A CA 1
ATOM 697 C C . PHE A 1 83 ? 4.048 11.000 26.122 1.00 36.12 83 PHE A C 1
ATOM 699 O O . PHE A 1 83 ? 3.709 12.017 26.723 1.00 36.12 83 PHE A O 1
ATOM 706 N N . GLU A 1 84 ? 5.228 10.904 25.508 1.00 31.38 84 GLU A N 1
ATOM 707 C CA . GLU A 1 84 ? 6.072 12.070 25.244 1.00 31.38 84 GLU A CA 1
ATOM 708 C C . GLU A 1 84 ? 6.074 12.310 23.727 1.00 31.38 84 GLU A C 1
ATOM 710 O O . GLU A 1 84 ? 6.418 11.428 22.943 1.00 31.38 84 GLU A O 1
ATOM 715 N N . ARG A 1 85 ? 5.603 13.483 23.279 1.00 39.97 85 ARG A N 1
ATOM 716 C CA . ARG A 1 85 ? 5.489 13.845 21.845 1.00 39.97 85 ARG A CA 1
ATOM 717 C C . ARG A 1 85 ? 4.663 12.871 20.981 1.00 39.97 85 ARG A C 1
ATOM 719 O O . ARG A 1 85 ? 4.918 12.746 19.787 1.00 39.97 85 ARG A O 1
ATOM 726 N N . GLY A 1 86 ? 3.669 12.203 21.571 1.00 39.44 86 GLY A N 1
ATOM 727 C CA . GLY A 1 86 ? 2.751 11.315 20.845 1.00 39.44 86 GLY A CA 1
ATOM 728 C C . GLY A 1 86 ? 3.313 9.930 20.509 1.00 39.44 86 GLY A C 1
ATOM 729 O O . GLY A 1 86 ? 2.663 9.182 19.791 1.00 39.44 86 GLY A O 1
ATOM 730 N N . ILE A 1 87 ? 4.483 9.556 21.038 1.00 40.25 87 ILE A N 1
ATOM 731 C CA . ILE A 1 87 ? 5.063 8.220 20.852 1.00 40.25 87 ILE A CA 1
ATOM 732 C C . ILE A 1 87 ? 5.322 7.609 22.239 1.00 40.25 87 ILE A C 1
ATOM 734 O O . ILE A 1 87 ? 6.043 8.209 23.037 1.00 40.25 87 ILE A O 1
ATOM 738 N N . PRO A 1 88 ? 4.750 6.441 22.570 1.00 41.91 88 PRO A N 1
ATOM 739 C CA . PRO A 1 88 ? 5.082 5.723 23.797 1.00 41.91 88 PRO A CA 1
ATOM 740 C C . PRO A 1 88 ? 6.584 5.422 23.918 1.00 41.91 88 PRO A C 1
ATOM 742 O O . PRO A 1 88 ? 7.231 4.988 22.964 1.00 41.91 88 PRO A O 1
ATOM 745 N N . LEU A 1 89 ? 7.150 5.650 25.107 1.00 37.91 89 LEU A N 1
ATOM 746 C CA . LEU A 1 89 ? 8.590 5.524 25.379 1.00 37.91 89 LEU A CA 1
ATOM 747 C C . LEU A 1 89 ? 9.130 4.094 25.149 1.00 37.91 89 LEU A C 1
ATOM 749 O O . LEU A 1 89 ? 10.297 3.915 24.806 1.00 37.91 89 LEU A O 1
ATOM 753 N N . ASP A 1 90 ? 8.284 3.067 25.277 1.00 42.00 90 ASP A N 1
ATOM 754 C CA . ASP A 1 90 ? 8.626 1.670 24.978 1.00 42.00 90 ASP A CA 1
ATOM 755 C C . ASP A 1 90 ? 8.723 1.386 23.465 1.00 42.00 90 ASP A C 1
ATOM 757 O O . ASP A 1 90 ? 9.334 0.395 23.062 1.00 42.00 90 ASP A O 1
ATOM 761 N N . TRP A 1 91 ? 8.207 2.275 22.605 1.00 47.56 91 TRP A N 1
ATOM 762 C CA . TRP A 1 91 ? 8.341 2.189 21.141 1.00 47.56 91 TRP A CA 1
ATOM 763 C C . TRP A 1 91 ? 9.714 2.660 20.652 1.00 47.56 91 TRP A C 1
ATOM 765 O O . TRP A 1 91 ? 10.106 2.351 19.524 1.00 47.56 91 TRP A O 1
ATOM 775 N N . VAL A 1 92 ? 10.467 3.359 21.507 1.00 45.50 92 VAL A N 1
ATOM 776 C CA . VAL A 1 92 ? 11.878 3.694 21.281 1.00 45.50 92 VAL A CA 1
ATOM 777 C C . VAL A 1 92 ? 12.775 2.479 21.557 1.00 45.50 92 VAL A C 1
ATOM 779 O O . VAL A 1 92 ? 13.873 2.421 21.022 1.00 45.50 92 VAL A O 1
ATOM 782 N N . ASN A 1 93 ? 12.315 1.450 22.285 1.00 40.34 93 ASN A N 1
ATOM 783 C CA . ASN A 1 93 ? 13.098 0.251 22.625 1.00 40.34 93 ASN A CA 1
ATOM 784 C C . ASN A 1 93 ? 12.788 -0.970 21.721 1.00 40.34 93 ASN A C 1
ATOM 786 O O . ASN A 1 93 ? 12.189 -1.962 22.123 1.00 40.34 93 ASN A O 1
ATOM 790 N N . HIS A 1 94 ? 13.236 -0.862 20.466 1.00 48.25 94 HIS A N 1
ATOM 791 C CA . HIS A 1 94 ? 13.991 -1.823 19.629 1.00 48.25 94 HIS A CA 1
ATOM 792 C C . HIS A 1 94 ? 13.609 -3.320 19.461 1.00 48.25 94 HIS A C 1
ATOM 794 O O . HIS A 1 94 ? 13.962 -3.871 18.427 1.00 48.25 94 HIS A O 1
ATOM 800 N N . ALA A 1 95 ? 12.871 -4.015 20.335 1.00 39.44 95 ALA A N 1
ATOM 801 C CA . ALA A 1 95 ? 12.639 -5.471 20.160 1.00 39.44 95 ALA A CA 1
ATOM 802 C C . ALA A 1 95 ? 11.372 -5.842 19.351 1.00 39.44 95 ALA A C 1
ATOM 804 O O . ALA A 1 95 ? 11.158 -7.002 19.002 1.00 39.44 95 ALA A O 1
ATOM 805 N N . ARG A 1 96 ? 10.497 -4.868 19.058 1.00 44.06 96 ARG A N 1
ATOM 806 C CA . ARG A 1 96 ? 9.158 -5.093 18.464 1.00 44.06 96 ARG A CA 1
ATOM 807 C C . ARG A 1 96 ? 9.028 -4.687 16.987 1.00 44.06 96 ARG A C 1
ATOM 809 O O . ARG A 1 96 ? 7.954 -4.845 16.416 1.00 44.06 96 ARG A O 1
ATOM 816 N N . TYR A 1 97 ? 10.098 -4.189 16.360 1.00 46.91 97 TYR A N 1
ATOM 817 C CA . TYR A 1 97 ? 10.101 -3.748 14.954 1.00 46.91 97 TYR A CA 1
ATOM 818 C C . TYR A 1 97 ? 10.127 -4.901 13.931 1.00 46.91 97 TYR A C 1
ATOM 820 O O . TYR A 1 97 ? 9.791 -4.679 12.770 1.00 46.91 97 TYR A O 1
ATOM 828 N N . GLN A 1 98 ? 10.479 -6.120 14.351 1.00 49.88 98 GLN A N 1
ATOM 829 C CA . GLN A 1 98 ? 10.999 -7.148 13.441 1.00 49.88 98 GLN A CA 1
ATOM 830 C C . GLN A 1 98 ? 9.951 -8.071 12.783 1.00 49.88 98 GLN A C 1
ATOM 832 O O . GLN A 1 98 ? 10.269 -8.726 11.796 1.00 49.88 98 GLN A O 1
ATOM 837 N N . TYR A 1 99 ? 8.708 -8.150 13.283 1.00 56.62 99 TYR A N 1
ATOM 838 C CA . TYR A 1 99 ? 7.783 -9.232 12.880 1.00 56.62 99 TYR A CA 1
ATOM 839 C C . TYR A 1 99 ? 6.711 -8.842 11.851 1.00 56.62 99 TYR A C 1
ATOM 841 O O . TYR A 1 99 ? 6.260 -9.692 11.082 1.00 56.62 99 TYR A O 1
ATOM 849 N N . ASN A 1 100 ? 6.308 -7.571 11.807 1.00 77.31 100 ASN A N 1
ATOM 850 C CA . ASN A 1 100 ? 5.229 -7.079 10.944 1.00 77.31 100 ASN A CA 1
ATOM 851 C C . ASN A 1 100 ? 5.691 -6.036 9.914 1.00 77.31 100 ASN A C 1
ATOM 853 O O . ASN A 1 100 ? 4.855 -5.481 9.198 1.00 77.31 100 ASN A O 1
ATOM 857 N N . LYS A 1 101 ? 6.996 -5.757 9.836 1.00 85.12 101 LYS A N 1
ATOM 858 C CA . LYS A 1 101 ? 7.570 -4.773 8.915 1.00 85.12 101 LYS A CA 1
ATOM 859 C C . LYS A 1 101 ? 8.517 -5.442 7.926 1.00 85.12 101 LYS A C 1
ATOM 861 O O . LYS A 1 101 ? 9.233 -6.372 8.285 1.00 85.12 101 LYS A O 1
ATOM 866 N N . LEU A 1 102 ? 8.524 -4.948 6.693 1.00 87.06 102 LEU A N 1
ATOM 867 C CA . LEU A 1 102 ? 9.439 -5.383 5.643 1.00 87.06 102 LEU A CA 1
ATOM 868 C C . LEU A 1 102 ? 9.938 -4.171 4.863 1.00 87.06 102 LEU A C 1
ATOM 870 O O . LEU A 1 102 ? 9.140 -3.384 4.355 1.00 87.06 102 LEU A O 1
ATOM 874 N N . LEU A 1 103 ? 11.254 -4.038 4.727 1.00 86.31 103 LEU A N 1
ATOM 875 C CA . LEU A 1 103 ? 11.863 -3.008 3.894 1.00 86.31 103 LEU A CA 1
ATOM 876 C C . LEU A 1 103 ? 12.369 -3.610 2.581 1.00 86.31 103 LEU A C 1
ATOM 878 O O . LEU A 1 103 ? 13.250 -4.467 2.569 1.00 86.31 103 LEU A O 1
ATOM 882 N N . VAL A 1 104 ? 11.826 -3.105 1.480 1.00 87.81 104 VAL A N 1
ATOM 883 C CA . VAL A 1 104 ? 12.181 -3.428 0.099 1.00 87.81 104 VAL A CA 1
ATOM 884 C C . VAL A 1 104 ? 13.048 -2.300 -0.438 1.00 87.81 104 VAL A C 1
ATOM 886 O O . VAL A 1 104 ? 12.586 -1.165 -0.591 1.00 87.81 104 VAL A O 1
ATOM 889 N N . TYR A 1 105 ? 14.304 -2.594 -0.763 1.00 86.00 105 TYR A N 1
ATOM 890 C CA . TYR A 1 105 ? 15.219 -1.579 -1.280 1.00 86.00 105 TYR A CA 1
ATOM 891 C C . TYR A 1 105 ? 16.037 -2.040 -2.474 1.00 86.00 105 TYR A C 1
ATOM 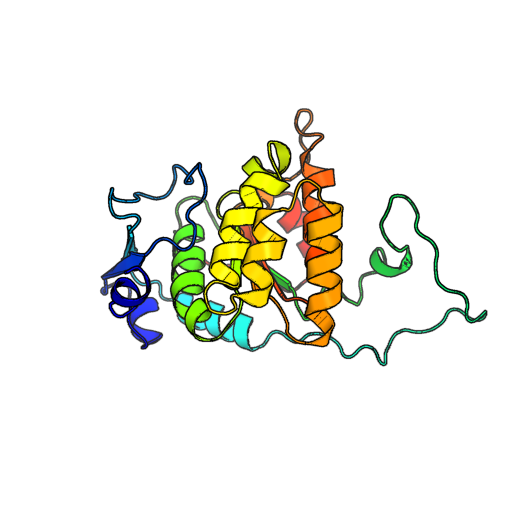893 O O . TYR A 1 105 ? 16.166 -3.224 -2.763 1.00 86.00 105 TYR A O 1
ATOM 901 N N . GLY A 1 106 ? 16.591 -1.061 -3.182 1.00 81.19 106 GLY A N 1
ATOM 902 C CA . GLY A 1 106 ? 17.421 -1.289 -4.356 1.00 81.19 106 GLY A CA 1
ATOM 903 C C . GLY A 1 106 ? 17.670 -0.001 -5.127 1.00 81.19 106 GLY A C 1
ATOM 904 O O . GLY A 1 106 ? 17.158 1.075 -4.795 1.00 81.19 106 GLY A O 1
ATOM 905 N N . THR A 1 107 ? 18.460 -0.107 -6.178 1.00 80.19 107 THR A N 1
ATOM 906 C CA . THR A 1 107 ? 18.867 0.994 -7.055 1.00 80.19 107 THR A CA 1
ATOM 907 C C . THR A 1 107 ? 17.675 1.612 -7.794 1.00 80.19 107 THR A C 1
ATOM 909 O O . THR A 1 107 ? 16.645 0.970 -8.026 1.00 80.19 107 THR A O 1
ATOM 912 N N . ILE A 1 108 ? 17.756 2.909 -8.101 1.00 77.81 108 ILE A N 1
ATOM 913 C CA . ILE A 1 108 ? 16.718 3.618 -8.867 1.00 77.81 108 ILE A CA 1
ATOM 914 C C . ILE A 1 108 ? 16.626 2.994 -10.269 1.00 77.81 108 ILE A C 1
ATOM 916 O O . ILE A 1 108 ? 17.636 2.580 -10.824 1.00 77.81 108 ILE A O 1
ATOM 920 N N . GLY A 1 109 ? 15.412 2.878 -10.816 1.00 75.75 109 GLY A N 1
ATOM 921 C CA . GLY A 1 109 ? 15.176 2.301 -12.148 1.00 75.75 109 GLY A CA 1
ATOM 922 C C . GLY A 1 109 ? 14.951 0.783 -12.185 1.00 75.75 109 GLY A C 1
ATOM 923 O O . GLY A 1 109 ? 14.386 0.285 -13.148 1.00 75.75 109 GLY A O 1
ATOM 924 N N . TYR A 1 110 ? 15.255 0.047 -11.112 1.00 78.38 110 TYR A N 1
ATOM 925 C CA . TYR A 1 110 ? 15.135 -1.425 -11.069 1.00 78.38 110 TYR A CA 1
ATOM 926 C C . TYR A 1 110 ? 13.694 -1.957 -10.912 1.00 78.38 110 TYR A C 1
ATOM 928 O O . TYR A 1 110 ? 13.467 -3.132 -10.661 1.00 78.38 110 TYR A O 1
ATOM 936 N N . GLY A 1 111 ? 12.676 -1.102 -11.042 1.00 84.50 111 GLY A N 1
ATOM 937 C CA . GLY A 1 111 ? 11.280 -1.555 -11.052 1.00 84.50 111 GLY A CA 1
ATOM 938 C C . GLY A 1 111 ? 10.660 -1.871 -9.684 1.00 84.50 111 GLY A C 1
ATOM 939 O O . GLY A 1 111 ? 9.541 -2.364 -9.652 1.00 84.50 111 GLY A O 1
ATOM 940 N N . LYS A 1 112 ? 11.299 -1.530 -8.555 1.00 89.62 112 LYS A N 1
ATOM 941 C CA . LYS A 1 112 ? 10.740 -1.738 -7.194 1.00 89.62 112 LYS A CA 1
ATOM 942 C C . LYS A 1 112 ? 9.302 -1.245 -7.038 1.00 89.62 112 LYS A C 1
ATOM 944 O O . LYS A 1 112 ? 8.436 -1.995 -6.613 1.00 89.62 112 LYS A O 1
ATOM 949 N N . SER A 1 113 ? 9.037 -0.007 -7.450 1.00 92.75 113 SER A N 1
ATOM 950 C CA . SER A 1 113 ? 7.693 0.574 -7.426 1.00 92.75 113 SER A CA 1
ATOM 951 C C . SER A 1 113 ? 6.692 -0.230 -8.258 1.00 92.75 113 SER A C 1
ATOM 953 O O . SER A 1 113 ? 5.546 -0.385 -7.853 1.00 92.75 113 SER A O 1
ATOM 955 N N . HIS A 1 114 ? 7.132 -0.790 -9.391 1.00 93.56 114 HIS A N 1
ATOM 956 C CA . HIS A 1 114 ? 6.296 -1.632 -10.248 1.00 93.56 114 HIS A CA 1
ATOM 957 C C . HIS A 1 114 ? 6.012 -2.986 -9.592 1.00 93.56 114 HIS A C 1
ATOM 959 O O . HIS A 1 114 ? 4.867 -3.424 -9.613 1.00 93.56 114 HIS A O 1
ATOM 965 N N . ILE A 1 115 ? 7.013 -3.608 -8.958 1.00 94.25 115 ILE A N 1
ATOM 966 C CA . ILE A 1 115 ? 6.823 -4.833 -8.168 1.00 94.25 115 ILE A CA 1
ATOM 967 C C . ILE A 1 115 ? 5.839 -4.573 -7.022 1.00 94.25 115 ILE A C 1
ATOM 969 O O . ILE A 1 115 ? 4.897 -5.339 -6.864 1.00 94.25 115 ILE A O 1
ATOM 973 N N . LEU A 1 116 ? 6.001 -3.483 -6.260 1.00 95.44 116 LEU A N 1
ATOM 974 C CA . LEU A 1 116 ? 5.099 -3.138 -5.154 1.00 95.44 116 LEU A CA 1
ATOM 975 C C . LEU A 1 116 ? 3.664 -2.883 -5.634 1.00 95.44 116 LEU A C 1
ATOM 977 O O . LEU A 1 116 ? 2.732 -3.400 -5.027 1.00 95.44 116 LEU A O 1
ATOM 981 N N . ALA A 1 117 ? 3.474 -2.153 -6.738 1.00 95.62 117 ALA A N 1
ATOM 982 C CA . ALA A 1 117 ? 2.149 -1.942 -7.320 1.00 95.62 117 ALA A CA 1
ATOM 983 C C . ALA A 1 117 ? 1.517 -3.266 -7.793 1.00 95.62 117 ALA A C 1
ATOM 985 O O . ALA A 1 117 ? 0.367 -3.554 -7.469 1.00 95.62 117 ALA A O 1
ATOM 986 N N . ALA A 1 118 ? 2.268 -4.110 -8.507 1.00 95.50 118 ALA A N 1
ATOM 987 C CA . ALA A 1 118 ? 1.772 -5.402 -8.980 1.00 95.50 118 ALA A CA 1
ATOM 988 C C . ALA A 1 118 ? 1.423 -6.349 -7.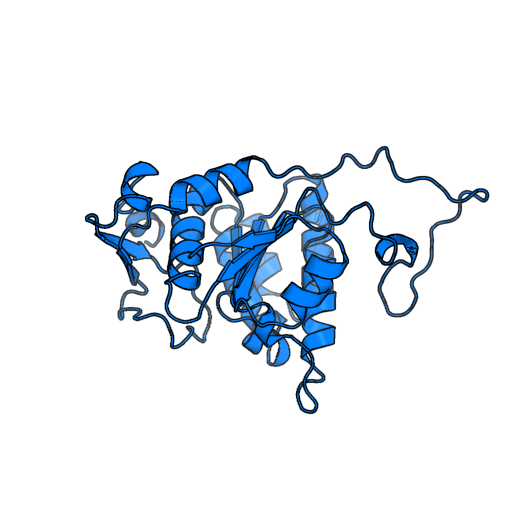822 1.00 95.50 118 ALA A C 1
ATOM 990 O O . ALA A 1 118 ? 0.390 -7.019 -7.844 1.00 95.50 118 ALA A O 1
ATOM 991 N N . LEU A 1 119 ? 2.248 -6.347 -6.777 1.00 95.56 119 LEU A N 1
ATOM 992 C CA . LEU A 1 119 ? 2.024 -7.086 -5.544 1.00 95.56 119 LEU A CA 1
ATOM 993 C C . LEU A 1 119 ? 0.748 -6.608 -4.839 1.00 95.56 119 LEU A C 1
ATOM 995 O O . LEU A 1 119 ? -0.050 -7.435 -4.400 1.00 95.56 119 LEU A O 1
ATOM 999 N N . THR A 1 120 ? 0.512 -5.295 -4.768 1.00 95.88 120 THR A N 1
ATOM 1000 C CA . THR A 1 120 ? -0.754 -4.752 -4.266 1.00 95.88 120 THR A CA 1
ATOM 1001 C C . THR A 1 120 ? -1.940 -5.275 -5.078 1.00 95.88 120 THR A C 1
ATOM 1003 O O . THR A 1 120 ? -2.926 -5.714 -4.484 1.00 95.88 120 THR A O 1
ATOM 1006 N N . CYS A 1 121 ? -1.864 -5.255 -6.415 1.00 94.50 121 CYS A N 1
ATOM 1007 C CA . CYS A 1 121 ? -2.929 -5.779 -7.277 1.00 94.50 121 CYS A CA 1
ATOM 1008 C C . CYS A 1 121 ? -3.217 -7.259 -6.984 1.00 94.50 121 CYS A C 1
ATOM 1010 O O . CYS A 1 121 ? -4.382 -7.646 -6.897 1.00 94.50 121 CYS A O 1
ATOM 1012 N N . PHE A 1 122 ? -2.166 -8.063 -6.802 1.00 94.31 122 PHE A N 1
ATOM 1013 C CA . PHE A 1 122 ? -2.266 -9.488 -6.499 1.00 94.31 122 PHE A CA 1
ATOM 1014 C C . PHE A 1 122 ? -2.895 -9.743 -5.117 1.00 94.31 122 PHE A C 1
ATOM 1016 O O . PHE A 1 122 ? -3.904 -10.439 -5.007 1.00 94.31 122 PHE A O 1
ATOM 1023 N N . LEU A 1 123 ? -2.356 -9.121 -4.061 1.00 93.94 123 LEU A N 1
ATOM 1024 C CA . LEU A 1 123 ? -2.765 -9.356 -2.669 1.00 93.94 123 LEU A CA 1
ATOM 1025 C C . LEU A 1 123 ? -4.141 -8.784 -2.312 1.00 93.94 123 LEU A C 1
ATOM 1027 O O . LEU A 1 123 ? -4.808 -9.309 -1.420 1.00 93.94 123 LEU A O 1
ATOM 1031 N N . ARG A 1 124 ? -4.600 -7.724 -2.992 1.00 91.12 124 ARG A N 1
ATOM 1032 C CA . ARG A 1 124 ? -5.877 -7.047 -2.688 1.00 91.12 124 ARG A CA 1
ATOM 1033 C C . ARG A 1 124 ? -7.104 -7.965 -2.789 1.00 91.12 124 ARG A C 1
ATOM 1035 O O . ARG A 1 124 ? -8.166 -7.650 -2.255 1.00 91.12 124 ARG A O 1
ATOM 1042 N N . ARG A 1 125 ? -6.981 -9.103 -3.470 1.00 84.50 125 ARG A N 1
ATOM 1043 C CA . ARG A 1 125 ? -8.047 -10.110 -3.556 1.00 84.50 125 ARG A CA 1
ATOM 1044 C C . ARG A 1 125 ? -8.354 -10.752 -2.203 1.00 84.50 125 ARG A C 1
ATOM 1046 O O . ARG A 1 125 ? -9.509 -11.081 -1.951 1.00 84.50 125 ARG A O 1
ATOM 1053 N N . GLU A 1 126 ? -7.343 -10.873 -1.348 1.00 88.12 126 GLU A N 1
ATOM 1054 C CA . GLU A 1 126 ? -7.400 -11.602 -0.075 1.00 88.12 126 GLU A CA 1
ATOM 1055 C C . GLU A 1 126 ? -7.165 -10.700 1.141 1.00 88.12 126 GLU A C 1
ATOM 1057 O O . GLU A 1 126 ? -7.572 -11.035 2.252 1.00 88.12 126 GLU A O 1
ATOM 1062 N N . LYS A 1 127 ? -6.481 -9.568 0.951 1.00 92.69 127 LYS A N 1
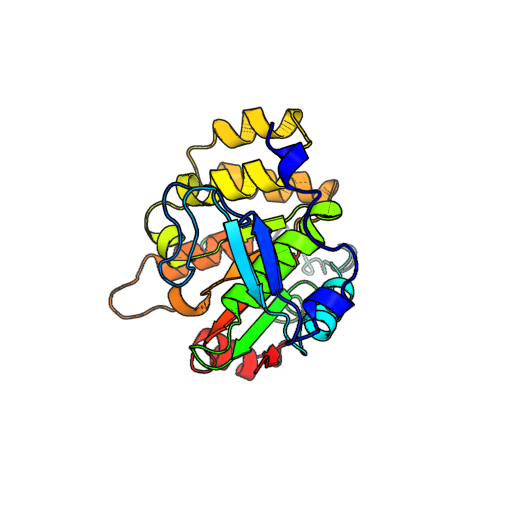ATOM 1063 C CA . LYS A 1 127 ? -5.998 -8.699 2.027 1.00 92.69 127 LYS A CA 1
ATOM 1064 C C . LYS A 1 127 ? -6.538 -7.279 1.888 1.00 92.69 127 LYS A C 1
ATOM 1066 O O . LYS A 1 127 ? -6.676 -6.752 0.783 1.00 92.69 127 LYS A O 1
ATOM 1071 N N . GLN A 1 128 ? -6.765 -6.617 3.020 1.00 95.25 128 GLN A N 1
ATOM 1072 C CA . GLN A 1 128 ? -7.071 -5.187 3.076 1.00 95.25 128 GLN A CA 1
ATOM 1073 C C . GLN A 1 128 ? -5.769 -4.393 2.920 1.00 95.25 128 GLN A C 1
ATOM 1075 O O . GLN A 1 128 ? -5.062 -4.123 3.893 1.00 95.25 128 GLN A O 1
ATOM 1080 N N . ILE A 1 129 ? -5.434 -4.063 1.670 1.00 96.19 129 ILE A N 1
ATOM 1081 C CA . ILE A 1 129 ? -4.218 -3.320 1.334 1.00 96.19 129 ILE A CA 1
ATOM 1082 C C . ILE A 1 129 ? -4.496 -1.816 1.294 1.00 96.19 129 ILE A C 1
ATOM 1084 O O . ILE A 1 129 ? -5.318 -1.365 0.497 1.00 96.19 129 ILE A O 1
ATOM 1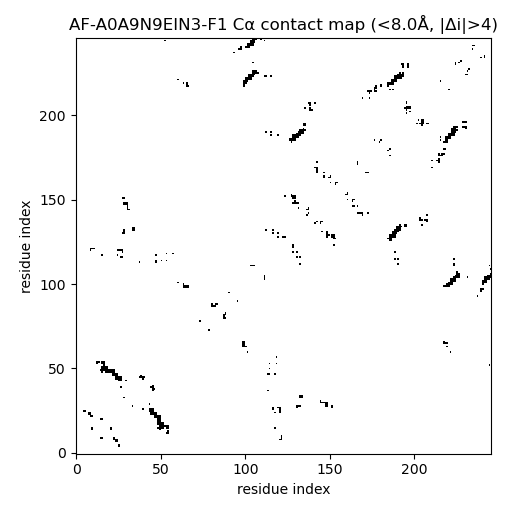088 N N . VAL A 1 130 ? -3.739 -1.043 2.071 1.00 97.69 130 VAL A N 1
ATOM 1089 C CA . VAL A 1 130 ? -3.639 0.415 1.939 1.00 97.69 130 VAL A CA 1
ATOM 1090 C C . VAL A 1 130 ? -2.344 0.720 1.188 1.00 97.69 130 VAL A C 1
ATOM 1092 O O . VAL A 1 130 ? -1.252 0.599 1.742 1.00 97.69 130 VAL A O 1
ATOM 1095 N N . TYR A 1 131 ? -2.455 1.073 -0.094 1.00 97.69 131 TYR A N 1
ATOM 1096 C CA . TYR A 1 131 ? -1.298 1.388 -0.931 1.00 97.69 131 TYR A CA 1
ATOM 1097 C C . TYR A 1 131 ? -1.052 2.892 -1.006 1.00 97.69 131 TYR A C 1
ATOM 1099 O O . TYR A 1 131 ? -1.936 3.660 -1.386 1.00 97.69 131 TYR A O 1
ATOM 1107 N N . VAL A 1 132 ? 0.167 3.293 -0.662 1.00 96.81 132 VAL A N 1
ATOM 1108 C CA . VAL A 1 132 ? 0.648 4.671 -0.712 1.00 96.81 132 VAL A CA 1
ATOM 1109 C C . VAL A 1 132 ? 1.753 4.721 -1.758 1.00 96.81 132 VAL A C 1
ATOM 1111 O O . VAL A 1 132 ? 2.887 4.337 -1.464 1.00 96.81 132 VAL A O 1
ATOM 1114 N N . PRO A 1 133 ? 1.449 5.139 -2.996 1.00 95.31 133 PRO A N 1
ATOM 1115 C CA . PRO A 1 133 ? 2.429 5.059 -4.059 1.00 95.31 133 PRO A CA 1
ATOM 1116 C C . PRO A 1 133 ? 3.501 6.144 -3.921 1.00 95.31 133 PRO A C 1
ATOM 1118 O O . PRO A 1 133 ? 4.657 5.879 -4.178 1.00 95.31 133 PRO A O 1
ATOM 1121 N N . ASP A 1 134 ? 3.186 7.367 -3.516 1.00 92.94 134 ASP A N 1
ATOM 1122 C CA . ASP A 1 134 ? 4.186 8.438 -3.364 1.00 92.94 134 ASP A CA 1
ATOM 1123 C C . ASP A 1 134 ? 4.072 9.080 -1.987 1.00 92.94 134 ASP A C 1
ATOM 1125 O O . ASP A 1 134 ? 3.145 9.854 -1.742 1.00 92.94 134 ASP A O 1
ATOM 1129 N N . CYS A 1 135 ? 5.002 8.750 -1.092 1.00 91.44 135 CYS A N 1
ATOM 1130 C CA . CYS A 1 135 ? 5.012 9.283 0.264 1.00 91.44 135 CYS A CA 1
ATOM 1131 C C . CYS A 1 135 ? 5.190 10.794 0.348 1.00 91.44 135 CYS A C 1
ATOM 1133 O O . CYS A 1 135 ? 4.767 11.367 1.346 1.00 91.44 135 CYS A O 1
ATOM 1135 N N . ARG A 1 136 ? 5.758 11.463 -0.663 1.00 90.25 136 ARG A N 1
ATOM 1136 C CA . ARG A 1 136 ? 5.937 12.927 -0.622 1.00 90.25 136 ARG A CA 1
ATOM 1137 C C . ARG A 1 136 ? 4.605 13.629 -0.409 1.00 90.25 136 ARG A C 1
ATOM 1139 O O . ARG A 1 136 ? 4.512 14.555 0.370 1.00 90.25 136 ARG A O 1
ATOM 1146 N N . ARG A 1 137 ? 3.530 13.108 -0.999 1.00 92.25 137 ARG A N 1
ATOM 1147 C CA . ARG A 1 137 ? 2.191 13.704 -0.877 1.00 92.25 137 ARG A CA 1
ATOM 1148 C C . ARG A 1 137 ? 1.611 13.635 0.539 1.00 92.25 137 ARG A C 1
ATOM 1150 O O . ARG A 1 137 ? 0.672 14.368 0.843 1.00 92.25 137 ARG A O 1
ATOM 1157 N N . LEU A 1 138 ? 2.164 12.790 1.415 1.00 92.50 138 LEU A N 1
ATOM 1158 C CA . LEU A 1 138 ? 1.771 12.747 2.824 1.00 92.50 138 LEU A CA 1
ATOM 1159 C C . LEU A 1 138 ? 2.180 14.017 3.578 1.00 92.50 138 LEU A C 1
ATOM 1161 O O . LEU A 1 138 ? 1.525 14.347 4.563 1.00 92.50 138 LEU A O 1
ATOM 1165 N N . THR A 1 139 ? 3.216 14.738 3.133 1.00 90.38 139 THR A N 1
ATOM 1166 C CA . THR A 1 139 ? 3.605 16.014 3.758 1.00 90.38 139 THR A CA 1
ATOM 1167 C C . THR A 1 139 ? 2.652 17.145 3.392 1.00 90.38 139 THR A C 1
ATOM 1169 O O . THR A 1 139 ? 2.457 18.053 4.194 1.00 90.38 139 THR A O 1
ATOM 1172 N N . ASP A 1 140 ? 2.027 17.063 2.216 1.00 88.19 140 ASP A N 1
ATOM 1173 C CA . ASP A 1 140 ? 1.205 18.140 1.663 1.00 88.19 140 ASP A CA 1
ATOM 1174 C C . ASP A 1 140 ? -0.264 18.020 2.088 1.00 88.19 140 ASP A C 1
ATOM 1176 O O . ASP A 1 140 ? -0.894 18.999 2.481 1.00 88.19 140 ASP A O 1
ATOM 1180 N N . ALA A 1 141 ? -0.832 16.812 1.997 1.00 89.50 141 ALA A N 1
ATOM 1181 C CA . ALA A 1 141 ? -2.267 16.589 2.166 1.00 89.50 141 ALA A CA 1
ATOM 1182 C C . ALA A 1 141 ? -2.570 15.183 2.712 1.00 89.50 141 ALA A C 1
ATOM 1184 O O . ALA A 1 141 ? -3.254 14.388 2.068 1.00 89.50 141 ALA A O 1
ATOM 1185 N N . PHE A 1 142 ? -2.065 14.871 3.912 1.00 94.25 142 PHE A N 1
ATOM 1186 C CA . PHE A 1 142 ? -2.103 13.529 4.518 1.00 94.25 142 PHE A CA 1
ATOM 1187 C C . PHE A 1 142 ? -3.477 12.833 4.432 1.00 94.25 142 PHE A C 1
ATOM 1189 O O . PHE A 1 142 ? -3.577 11.712 3.931 1.00 94.25 142 PHE A O 1
ATOM 1196 N N . VAL A 1 143 ? -4.545 13.501 4.887 1.00 96.31 143 VAL A N 1
ATOM 1197 C CA . VAL A 1 143 ? -5.905 12.930 4.923 1.00 96.31 143 VAL A CA 1
ATOM 1198 C C . VAL A 1 143 ? -6.455 12.706 3.514 1.00 96.31 143 VAL A C 1
ATOM 1200 O O . VAL A 1 143 ? -6.874 11.596 3.184 1.00 96.31 143 VAL A O 1
ATOM 1203 N N . GLU A 1 144 ? -6.419 13.735 2.666 1.00 95.62 144 GLU A N 1
ATOM 1204 C CA . GLU A 1 144 ? -6.963 13.665 1.303 1.00 95.62 144 GLU A CA 1
ATOM 1205 C C . GLU A 1 144 ? -6.208 12.665 0.427 1.00 95.62 144 GLU A C 1
ATOM 1207 O O . GLU A 1 144 ? -6.806 11.975 -0.397 1.00 95.62 144 GLU A O 1
ATOM 1212 N N . TYR A 1 145 ? -4.902 12.527 0.643 1.00 95.88 145 TYR A N 1
ATOM 1213 C CA . TYR A 1 145 ? -4.078 11.594 -0.106 1.00 95.88 145 TYR A CA 1
ATOM 1214 C C . TYR A 1 145 ? -4.311 10.130 0.297 1.00 95.88 145 TYR A C 1
ATOM 1216 O O . TYR A 1 145 ? -4.301 9.247 -0.567 1.00 95.88 145 TYR A O 1
ATOM 1224 N N . LEU A 1 146 ? -4.566 9.851 1.582 1.00 96.56 146 LEU A N 1
ATOM 1225 C CA . LEU A 1 146 ? -4.818 8.490 2.071 1.00 96.56 146 LEU A CA 1
ATOM 1226 C C . LEU A 1 146 ? -6.255 8.011 1.862 1.00 96.56 146 LEU A C 1
ATOM 1228 O O . LEU A 1 146 ? -6.458 6.814 1.650 1.00 96.56 146 LEU A O 1
ATOM 1232 N N . LYS A 1 147 ? -7.251 8.903 1.888 1.00 96.44 147 LYS A N 1
ATOM 1233 C CA . LYS A 1 147 ? -8.671 8.553 1.696 1.00 96.44 147 LYS A CA 1
ATOM 1234 C C . LYS A 1 147 ? -8.911 7.588 0.521 1.00 96.44 147 LYS A C 1
ATOM 1236 O O . LYS A 1 147 ? -9.518 6.543 0.753 1.00 96.44 147 LYS A O 1
ATOM 1241 N N . PRO A 1 148 ? -8.421 7.850 -0.709 1.00 95.88 148 PRO A N 1
ATOM 1242 C CA . PRO A 1 148 ? -8.557 6.922 -1.833 1.00 95.88 148 PRO A CA 1
ATOM 1243 C C . PRO A 1 148 ? -7.996 5.524 -1.548 1.00 95.88 148 PRO A C 1
ATOM 1245 O O . PRO A 1 148 ? -8.636 4.528 -1.876 1.00 95.88 148 PRO A O 1
ATOM 1248 N N . ALA A 1 149 ? -6.836 5.430 -0.892 1.00 96.81 149 ALA A N 1
ATOM 1249 C CA . ALA A 1 149 ? -6.218 4.150 -0.555 1.00 96.81 149 ALA A CA 1
ATOM 1250 C C . ALA A 1 149 ? -7.082 3.346 0.432 1.00 96.81 149 ALA A C 1
ATOM 1252 O O . ALA A 1 149 ? -7.307 2.153 0.228 1.00 96.81 149 ALA A O 1
ATOM 1253 N N . PHE A 1 150 ? -7.642 4.003 1.453 1.00 97.62 150 PHE A N 1
ATOM 1254 C CA . PHE A 1 150 ? -8.565 3.364 2.397 1.00 97.62 150 PHE A CA 1
ATOM 1255 C C . PHE A 1 150 ? -9.893 2.976 1.740 1.00 97.62 150 PHE A C 1
ATOM 1257 O O . PHE A 1 150 ? -10.369 1.856 1.918 1.00 97.62 150 PHE A O 1
ATOM 1264 N N . LEU A 1 151 ? -10.480 3.850 0.923 1.00 96.44 151 LEU A N 1
ATOM 1265 C CA . LEU A 1 151 ? -11.693 3.527 0.169 1.00 96.44 151 LEU A CA 1
ATOM 1266 C C . LEU A 1 151 ? -11.474 2.321 -0.759 1.00 96.44 151 LEU A C 1
ATOM 1268 O O . LEU A 1 151 ? -12.367 1.485 -0.897 1.00 96.44 151 LEU A O 1
ATOM 1272 N N . LEU A 1 152 ? -10.282 2.182 -1.351 1.00 94.56 152 LEU A N 1
ATOM 1273 C CA . LEU A 1 152 ? -9.920 1.010 -2.147 1.00 94.56 152 LEU A CA 1
ATOM 1274 C C . LEU A 1 152 ? -9.827 -0.263 -1.292 1.00 94.56 152 LEU A C 1
ATOM 1276 O O . LEU A 1 152 ? -10.377 -1.303 -1.679 1.00 94.56 152 LEU A O 1
ATOM 1280 N N . ALA A 1 153 ? -9.156 -0.172 -0.140 1.00 95.62 153 ALA A N 1
ATOM 1281 C CA . ALA A 1 153 ? -8.955 -1.269 0.807 1.00 95.62 153 ALA A CA 1
ATOM 1282 C C . ALA A 1 153 ? -10.285 -1.826 1.340 1.00 95.62 153 ALA A C 1
ATOM 1284 O O . ALA A 1 153 ? -10.449 -3.038 1.473 1.00 95.62 153 ALA A O 1
ATOM 1285 N N . PHE A 1 154 ? -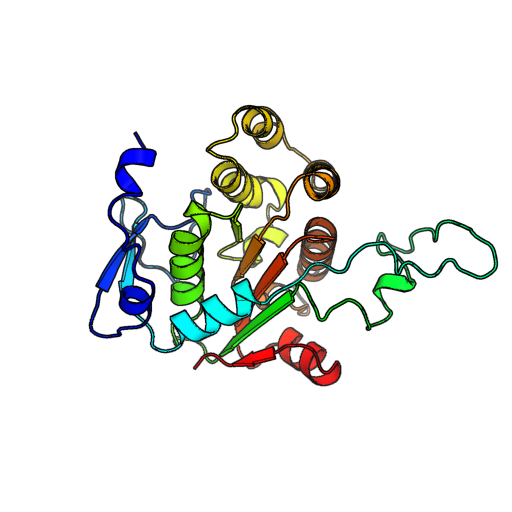11.253 -0.938 1.576 1.00 94.94 154 PHE A N 1
ATOM 1286 C CA . PHE A 1 154 ? -12.563 -1.253 2.151 1.00 94.94 154 PHE A CA 1
ATOM 1287 C C . PHE A 1 154 ? -13.709 -1.229 1.134 1.00 94.94 154 PHE A C 1
ATOM 1289 O O . PHE A 1 154 ? -14.875 -1.259 1.514 1.00 94.94 154 PHE A O 1
ATOM 1296 N N . SER A 1 155 ? -13.402 -1.219 -0.164 1.00 91.94 155 SER A N 1
ATOM 1297 C CA . SER A 1 155 ? -14.398 -1.157 -1.253 1.00 91.94 155 SER A CA 1
ATOM 1298 C C . SER A 1 155 ? -15.503 -2.222 -1.184 1.00 91.94 155 SER A 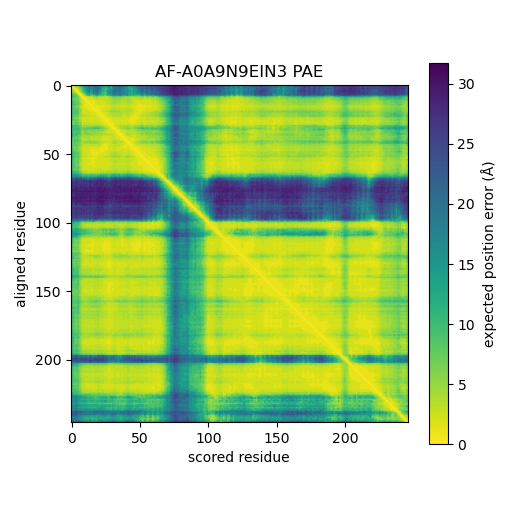C 1
ATOM 1300 O O . SER A 1 155 ? -16.611 -1.970 -1.646 1.00 91.94 155 SER A O 1
ATOM 1302 N N . LYS A 1 156 ? -15.227 -3.379 -0.568 1.00 88.88 156 LYS A N 1
ATOM 1303 C CA . LYS A 1 156 ? -16.187 -4.480 -0.360 1.00 88.88 156 LYS A CA 1
ATOM 1304 C C . LYS A 1 156 ? -16.932 -4.421 0.985 1.00 88.88 156 LYS A C 1
ATOM 1306 O O . LYS A 1 156 ? -17.654 -5.350 1.324 1.00 88.88 156 LYS A O 1
ATOM 1311 N N . MET A 1 157 ? -16.731 -3.366 1.775 1.00 89.94 157 MET A N 1
ATOM 1312 C CA . MET A 1 157 ? -17.250 -3.210 3.139 1.00 89.94 157 MET A CA 1
ATOM 1313 C C . MET A 1 157 ? -17.960 -1.851 3.292 1.00 89.94 157 MET A C 1
ATOM 1315 O O . MET A 1 157 ? -17.373 -0.899 3.821 1.00 89.94 157 MET A O 1
ATOM 1319 N N . PRO A 1 158 ? -19.223 -1.730 2.830 1.00 88.50 158 PRO A N 1
ATOM 1320 C CA . PRO A 1 158 ? -19.950 -0.458 2.783 1.00 88.50 158 PRO A CA 1
ATOM 1321 C C . PRO A 1 158 ? -20.022 0.280 4.125 1.00 88.50 158 PRO A C 1
ATOM 1323 O O . PRO A 1 158 ? -19.994 1.511 4.145 1.00 88.50 158 PRO A O 1
ATOM 1326 N N . GLN A 1 159 ? -20.044 -0.457 5.240 1.00 90.75 159 GLN A N 1
ATOM 1327 C CA . GLN A 1 159 ? -20.087 0.098 6.592 1.00 90.75 159 GLN A CA 1
ATOM 1328 C C . GLN A 1 159 ? -18.889 1.003 6.919 1.00 90.75 159 GLN A C 1
ATOM 1330 O O . GLN A 1 159 ? -19.032 1.944 7.691 1.00 90.75 159 GLN A O 1
ATOM 1335 N N . HIS A 1 160 ? -17.721 0.761 6.315 1.00 93.81 160 HIS A N 1
ATOM 1336 C CA . HIS A 1 160 ? -16.531 1.585 6.536 1.00 93.81 160 HIS A CA 1
ATOM 1337 C C . HIS A 1 160 ? -16.440 2.753 5.544 1.00 93.81 160 HIS A C 1
ATOM 1339 O O . HIS A 1 160 ? -15.893 3.802 5.874 1.00 93.81 160 HIS A O 1
ATOM 1345 N N . ILE A 1 161 ? -17.021 2.616 4.347 1.00 94.44 161 ILE A N 1
ATOM 1346 C CA . ILE A 1 161 ? -16.928 3.614 3.270 1.00 94.44 161 ILE A CA 1
ATOM 1347 C C . ILE A 1 161 ? -17.507 4.972 3.681 1.00 94.44 161 ILE A C 1
ATOM 1349 O O . ILE A 1 161 ? -16.886 6.001 3.413 1.00 94.44 161 ILE A O 1
ATOM 1353 N N . ALA A 1 162 ? -18.674 4.992 4.335 1.00 91.94 162 ALA A N 1
ATOM 1354 C CA . ALA A 1 162 ? -19.304 6.239 4.772 1.00 91.94 162 ALA A CA 1
ATOM 1355 C C . ALA A 1 162 ? -18.432 6.993 5.789 1.00 91.94 162 ALA A C 1
ATOM 1357 O O . ALA A 1 162 ? -18.243 8.201 5.666 1.00 91.94 162 ALA A O 1
ATOM 1358 N N . THR A 1 163 ? -17.841 6.271 6.745 1.00 94.81 163 THR A N 1
ATOM 1359 C CA . THR A 1 163 ? -16.917 6.835 7.734 1.00 94.81 163 THR A CA 1
ATOM 1360 C C . THR A 1 163 ? -15.660 7.397 7.072 1.00 94.81 163 THR A C 1
ATOM 1362 O O . THR A 1 163 ? -15.312 8.546 7.323 1.00 94.81 163 THR A O 1
ATOM 1365 N N . ILE A 1 164 ? -15.021 6.628 6.180 1.00 97.06 164 ILE A N 1
ATOM 1366 C CA . ILE A 1 164 ? -13.770 7.021 5.508 1.00 97.06 164 ILE A CA 1
ATOM 1367 C C . ILE A 1 164 ? -13.951 8.303 4.682 1.00 97.06 164 ILE A C 1
ATOM 1369 O O . ILE A 1 164 ? -13.089 9.183 4.690 1.00 97.06 164 ILE A O 1
ATOM 1373 N N . ARG A 1 165 ? -15.083 8.446 3.977 1.00 95.56 165 ARG A N 1
ATOM 1374 C CA . ARG A 1 165 ? -15.373 9.642 3.162 1.00 95.56 165 ARG A CA 1
ATOM 1375 C C . ARG A 1 165 ? -15.404 10.931 3.982 1.00 95.56 165 ARG A C 1
ATOM 1377 O O . ARG A 1 165 ? -15.006 11.975 3.472 1.00 95.56 165 ARG A O 1
ATOM 1384 N N . ASN A 1 166 ? -15.842 10.840 5.234 1.00 96.12 166 ASN A N 1
ATOM 1385 C CA . ASN A 1 166 ? -16.049 11.985 6.115 1.00 96.12 166 ASN A CA 1
ATOM 1386 C C . ASN A 1 166 ? -14.825 12.337 6.969 1.00 96.12 166 ASN A C 1
ATOM 1388 O O . ASN A 1 166 ? -14.913 13.242 7.796 1.00 96.12 166 ASN A O 1
ATOM 1392 N N . TRP A 1 167 ? -13.693 11.648 6.800 1.00 97.50 167 TRP A N 1
ATOM 1393 C CA . TRP A 1 167 ? -12.474 12.022 7.510 1.00 97.50 167 TRP A CA 1
ATOM 1394 C C . TRP A 1 167 ? -12.014 13.430 7.130 1.00 97.50 167 TRP A C 1
ATOM 1396 O O . TRP A 1 167 ? -12.015 13.808 5.965 1.00 97.50 167 TRP A O 1
ATOM 1406 N N . THR A 1 168 ? -11.599 14.214 8.109 1.00 97.19 168 THR A N 1
ATOM 1407 C CA . THR A 1 168 ? -11.026 15.553 7.936 1.00 97.19 168 THR A CA 1
ATOM 1408 C C . THR A 1 168 ? -9.751 15.729 8.754 1.00 97.19 168 THR A C 1
ATOM 1410 O O . THR A 1 168 ? -9.001 16.671 8.506 1.00 97.19 168 THR A O 1
ATOM 1413 N N . THR A 1 169 ? -9.460 14.814 9.685 1.00 97.31 169 THR A N 1
ATOM 1414 C CA . THR A 1 169 ? -8.282 14.875 10.556 1.00 97.31 169 THR A CA 1
ATOM 1415 C C . THR A 1 169 ? -7.461 13.587 10.512 1.00 97.31 169 THR A C 1
ATOM 1417 O O . THR A 1 169 ? -7.953 12.511 10.168 1.00 97.31 169 THR A O 1
ATOM 1420 N N . THR A 1 170 ? -6.181 13.695 10.870 1.00 95.69 170 THR A N 1
ATOM 1421 C CA . THR A 1 170 ? -5.270 12.547 10.999 1.00 95.69 170 THR A CA 1
ATOM 1422 C C . THR A 1 170 ? -5.701 11.598 12.113 1.00 95.69 170 THR A C 1
ATOM 1424 O O . THR A 1 170 ? -5.615 10.383 11.949 1.00 95.69 170 THR A O 1
ATOM 1427 N N . ASP A 1 171 ? -6.241 12.140 13.204 1.00 95.06 171 ASP A N 1
ATOM 1428 C CA . ASP A 1 171 ? -6.639 11.375 14.390 1.00 95.06 171 ASP A CA 1
ATOM 1429 C C . ASP A 1 171 ? -7.766 10.390 14.070 1.00 95.06 171 ASP A C 1
ATOM 1431 O O . ASP A 1 171 ? -7.777 9.272 14.574 1.00 95.06 171 ASP A O 1
ATOM 1435 N N . GLN A 1 172 ? -8.677 10.753 13.161 1.00 97.62 172 GLN A N 1
ATOM 1436 C CA . GLN A 1 172 ? -9.732 9.848 12.699 1.00 97.62 172 GLN A CA 1
ATOM 1437 C C . GLN A 1 172 ? -9.171 8.629 11.955 1.00 97.62 172 GLN A C 1
ATOM 1439 O O . GLN A 1 172 ? -9.701 7.527 12.102 1.00 97.62 172 GLN A O 1
ATOM 1444 N N . ILE A 1 173 ? -8.093 8.807 11.183 1.00 97.81 173 ILE A N 1
ATOM 1445 C CA . ILE A 1 173 ? -7.414 7.710 10.477 1.00 97.81 173 ILE A CA 1
ATOM 1446 C C . ILE A 1 173 ? -6.740 6.792 11.497 1.00 97.81 173 ILE A C 1
ATOM 1448 O O . ILE A 1 173 ? -6.935 5.578 11.466 1.00 97.81 173 ILE A O 1
ATOM 1452 N N . VAL A 1 174 ? -5.987 7.372 12.435 1.00 93.69 174 VAL A N 1
ATOM 1453 C CA . VAL A 1 174 ? -5.302 6.623 13.498 1.00 93.69 174 VAL A CA 1
ATOM 1454 C C . VAL A 1 174 ? -6.301 5.848 14.359 1.00 93.69 174 VAL A C 1
ATOM 1456 O O . VAL A 1 174 ? -6.116 4.652 14.603 1.00 93.69 174 VAL A O 1
ATOM 1459 N N . GLN A 1 175 ? -7.391 6.491 14.779 1.00 93.62 175 GLN A N 1
ATOM 1460 C CA . GLN A 1 175 ? -8.437 5.867 15.585 1.00 93.62 175 GLN A CA 1
ATOM 1461 C C . GLN A 1 175 ? -9.115 4.720 14.829 1.00 93.62 175 GLN A C 1
ATOM 1463 O O . GLN A 1 175 ? -9.396 3.671 15.416 1.00 93.62 175 GLN A O 1
ATOM 1468 N N . PHE A 1 176 ? -9.349 4.888 13.525 1.00 96.94 176 PHE A N 1
ATOM 1469 C CA . PHE A 1 176 ? -9.911 3.838 12.686 1.00 96.94 176 PHE A CA 1
ATOM 1470 C C . PHE A 1 176 ? -8.979 2.626 12.592 1.00 96.94 176 PHE A C 1
ATOM 1472 O O . PHE A 1 176 ? -9.427 1.508 12.841 1.00 96.94 176 PHE A O 1
ATOM 1479 N N . CYS A 1 177 ? -7.693 2.833 12.298 1.00 95.50 177 CYS A N 1
ATOM 1480 C CA . CYS A 1 177 ? -6.693 1.760 12.248 1.00 95.50 177 CYS A CA 1
ATOM 1481 C C . CYS A 1 177 ? -6.569 1.045 13.602 1.00 95.50 177 CYS A C 1
ATOM 1483 O O . CYS A 1 177 ? -6.637 -0.180 13.693 1.00 95.50 177 CYS A O 1
ATOM 1485 N N . THR A 1 178 ? -6.520 1.808 14.692 1.00 89.44 178 THR A N 1
ATOM 1486 C CA . THR A 1 178 ? -6.495 1.244 16.047 1.00 89.44 178 THR A CA 1
ATOM 1487 C C . THR A 1 178 ? -7.711 0.353 16.301 1.00 89.44 178 THR A C 1
ATOM 1489 O O . THR A 1 178 ? -7.564 -0.782 16.756 1.00 89.44 178 THR A O 1
ATOM 1492 N N . SER A 1 179 ? -8.909 0.825 15.951 1.00 91.00 179 SER A N 1
ATOM 1493 C CA . SER A 1 179 ? -10.159 0.091 16.173 1.00 91.00 179 SER A CA 1
ATOM 1494 C C . SER A 1 179 ? -10.265 -1.154 15.288 1.00 91.00 179 SER A C 1
ATOM 1496 O O . SER A 1 179 ? -10.654 -2.220 15.765 1.00 91.00 179 SER A O 1
ATOM 1498 N N . ILE A 1 180 ? -9.887 -1.054 14.008 1.00 93.81 180 ILE A N 1
ATOM 1499 C CA . ILE A 1 180 ? -9.989 -2.176 13.069 1.00 93.81 180 ILE A CA 1
ATOM 1500 C C . ILE A 1 180 ? -8.990 -3.290 13.399 1.00 93.81 180 ILE A C 1
ATOM 1502 O O . ILE A 1 180 ? -9.277 -4.449 13.107 1.00 93.81 180 ILE A O 1
ATOM 1506 N N . SER A 1 181 ? -7.877 -2.973 14.079 1.00 90.81 181 SER A N 1
ATOM 1507 C CA . SER A 1 181 ? -6.868 -3.953 14.514 1.00 90.81 181 SER A CA 1
ATOM 1508 C C . SER A 1 181 ? -7.404 -5.059 15.430 1.00 90.81 181 SER A C 1
ATOM 1510 O O . SER A 1 181 ? -6.792 -6.122 15.518 1.00 90.81 181 SER A O 1
ATOM 1512 N N . ALA A 1 182 ? -8.557 -4.848 16.077 1.00 88.62 182 ALA A N 1
ATOM 1513 C CA . ALA A 1 182 ? -9.242 -5.872 16.867 1.00 88.62 182 ALA A CA 1
ATOM 1514 C C . ALA A 1 182 ? -9.973 -6.922 16.007 1.00 88.62 182 ALA A C 1
ATOM 1516 O O . ALA A 1 182 ? -10.295 -8.000 16.499 1.00 88.62 182 ALA A O 1
ATOM 1517 N N . VAL A 1 183 ? -10.251 -6.608 14.738 1.00 90.75 183 VAL A N 1
ATOM 1518 C CA . VAL A 1 183 ? -11.062 -7.435 13.828 1.00 90.75 183 VAL A CA 1
ATOM 1519 C C . VAL A 1 183 ? -10.225 -7.986 12.677 1.00 90.75 183 VAL A C 1
ATOM 1521 O O . VAL A 1 183 ? -10.377 -9.144 12.298 1.00 90.75 183 VAL A O 1
ATOM 1524 N N . THR A 1 184 ? -9.350 -7.166 12.095 1.00 91.56 184 THR A N 1
ATOM 1525 C CA . THR A 1 184 ? -8.481 -7.569 10.988 1.00 91.56 184 THR A CA 1
ATOM 1526 C C . THR A 1 184 ? -7.188 -6.761 10.965 1.00 91.56 184 THR A C 1
ATOM 1528 O O . THR A 1 184 ? -7.082 -5.668 11.522 1.00 91.56 184 THR A O 1
ATOM 1531 N N . SER A 1 185 ? -6.190 -7.296 10.275 1.00 92.38 185 SER A N 1
ATOM 1532 C CA . SER A 1 185 ? -4.912 -6.635 10.060 1.00 92.38 185 SER A CA 1
ATOM 1533 C C . SER A 1 185 ? -4.855 -6.018 8.671 1.00 92.38 185 SER A C 1
ATOM 1535 O O . SER A 1 185 ? -5.096 -6.688 7.666 1.00 92.38 185 SER A O 1
ATOM 1537 N N . LEU A 1 186 ? -4.487 -4.741 8.611 1.00 96.19 186 LEU A N 1
ATOM 1538 C CA . LEU A 1 186 ? -4.231 -4.050 7.356 1.00 96.19 186 LEU A CA 1
ATOM 1539 C C . LEU A 1 186 ? -2.810 -4.324 6.871 1.00 96.19 186 LEU A C 1
ATOM 1541 O O . LEU A 1 186 ? -1.906 -4.587 7.664 1.00 96.19 186 LEU A O 1
ATOM 1545 N N . TYR A 1 187 ? -2.619 -4.231 5.561 1.00 97.19 187 TYR A N 1
ATOM 1546 C CA . TYR A 1 187 ? -1.310 -4.281 4.923 1.00 97.19 187 TYR A CA 1
ATOM 1547 C C . TYR A 1 187 ? -1.038 -2.930 4.276 1.00 97.19 187 TYR A C 1
ATOM 1549 O O . TYR A 1 187 ? -1.612 -2.589 3.242 1.00 97.19 187 TYR A O 1
ATOM 1557 N N . PHE A 1 188 ? -0.162 -2.153 4.892 1.00 97.31 188 PHE A N 1
ATOM 1558 C CA . PHE A 1 188 ? 0.299 -0.889 4.354 1.00 97.31 188 PHE A CA 1
ATOM 1559 C C . PHE A 1 188 ? 1.474 -1.154 3.426 1.00 97.31 188 PHE A C 1
ATOM 1561 O O . PHE A 1 188 ? 2.527 -1.605 3.869 1.00 97.31 188 PHE A O 1
ATOM 1568 N N . ILE A 1 189 ? 1.293 -0.883 2.137 1.00 97.19 189 ILE A N 1
ATOM 1569 C CA . ILE A 1 189 ? 2.373 -0.926 1.152 1.00 97.19 189 ILE A CA 1
ATOM 1570 C C . ILE A 1 189 ? 2.703 0.520 0.806 1.00 97.19 189 ILE A C 1
ATOM 1572 O O . ILE A 1 189 ? 1.888 1.229 0.223 1.00 97.19 189 ILE A O 1
ATOM 1576 N N . VAL A 1 190 ? 3.882 0.964 1.218 1.00 95.56 190 VAL A N 1
ATOM 1577 C CA . VAL A 1 190 ? 4.267 2.371 1.263 1.00 95.56 190 VAL A CA 1
ATOM 1578 C C . VAL A 1 190 ? 5.525 2.560 0.431 1.00 95.56 190 VAL A C 1
ATOM 1580 O O . VAL A 1 190 ? 6.605 2.131 0.822 1.00 95.56 190 VAL A O 1
ATOM 1583 N N . ASP A 1 191 ? 5.399 3.165 -0.743 1.00 94.06 191 ASP A N 1
ATOM 1584 C CA . ASP A 1 191 ? 6.504 3.335 -1.683 1.00 94.06 191 ASP A CA 1
ATOM 1585 C C . ASP A 1 191 ? 7.132 4.734 -1.577 1.00 94.06 191 ASP A C 1
ATOM 1587 O O . ASP A 1 191 ? 6.495 5.708 -1.180 1.00 94.06 191 ASP A O 1
ATOM 1591 N N . GLN A 1 192 ? 8.415 4.826 -1.926 1.00 90.38 192 GLN A N 1
ATOM 1592 C CA . GLN A 1 192 ? 9.257 6.008 -1.726 1.00 90.38 192 GLN A CA 1
ATOM 1593 C C . GLN A 1 192 ? 9.351 6.460 -0.260 1.00 90.38 192 GLN A C 1
ATOM 1595 O O . GLN A 1 192 ? 9.339 7.651 0.041 1.00 90.38 192 GLN A O 1
ATOM 1600 N N . TRP A 1 193 ? 9.492 5.516 0.671 1.00 90.50 193 TRP A N 1
ATOM 1601 C CA . TRP A 1 193 ? 9.679 5.790 2.100 1.00 90.50 193 TRP A CA 1
ATOM 1602 C C . TRP A 1 193 ? 10.832 6.769 2.375 1.00 90.50 193 TRP A C 1
ATOM 1604 O O . TRP A 1 193 ? 10.713 7.654 3.221 1.00 90.50 193 TRP A O 1
ATOM 1614 N N . ASN A 1 194 ? 11.917 6.675 1.597 1.00 87.50 194 ASN A N 1
ATOM 1615 C CA . ASN A 1 194 ? 13.050 7.600 1.671 1.00 87.50 194 ASN A CA 1
ATOM 1616 C C . ASN A 1 194 ? 12.696 9.058 1.374 1.00 87.50 194 ASN A C 1
ATOM 1618 O O . ASN A 1 194 ? 13.456 9.946 1.732 1.00 87.50 194 ASN A O 1
ATOM 1622 N N . SER A 1 195 ? 11.578 9.328 0.706 1.00 88.81 195 SER A N 1
ATOM 1623 C CA . SER A 1 195 ? 11.154 10.698 0.429 1.00 88.81 195 SER A CA 1
ATOM 1624 C C . SER A 1 195 ? 10.615 11.432 1.658 1.00 88.81 195 SER A C 1
ATOM 1626 O O . SER A 1 195 ? 10.350 12.626 1.577 1.00 88.81 195 SER A O 1
ATOM 1628 N N . LEU A 1 196 ? 10.461 10.724 2.779 1.00 87.00 196 LEU A N 1
ATOM 1629 C CA . LEU A 1 196 ? 10.159 11.298 4.086 1.00 87.00 196 LEU A CA 1
ATOM 1630 C C . LEU A 1 196 ? 11.408 11.416 4.980 1.00 87.00 196 LEU A C 1
ATOM 1632 O O . LEU A 1 196 ? 11.276 11.706 6.168 1.00 87.00 196 LEU A O 1
ATOM 1636 N N . ASP A 1 197 ? 12.603 11.077 4.481 1.00 83.75 197 ASP A N 1
ATOM 1637 C CA . ASP A 1 197 ? 13.846 11.322 5.218 1.00 83.75 197 ASP A CA 1
ATOM 1638 C C . ASP A 1 197 ? 14.036 12.839 5.379 1.00 83.75 197 ASP A C 1
ATOM 1640 O O . ASP A 1 197 ? 13.878 13.582 4.413 1.00 83.75 197 ASP A O 1
ATOM 1644 N N . ASP A 1 198 ? 14.352 13.289 6.599 1.00 69.31 198 ASP A N 1
ATOM 1645 C CA . ASP A 1 198 ? 14.580 14.709 6.869 1.00 69.31 198 ASP A CA 1
ATOM 1646 C C . ASP A 1 198 ? 15.769 15.212 6.043 1.00 69.31 198 ASP A C 1
ATOM 1648 O O . ASP A 1 198 ? 16.897 14.724 6.188 1.00 69.31 198 ASP A O 1
ATOM 1652 N N . ASP A 1 199 ? 15.525 16.230 5.229 1.00 66.19 199 ASP A N 1
ATOM 1653 C CA . ASP A 1 199 ? 16.538 17.155 4.744 1.00 66.19 199 ASP A CA 1
ATOM 1654 C C . ASP A 1 199 ? 16.229 18.561 5.284 1.00 66.19 199 ASP A C 1
ATOM 1656 O O . ASP A 1 199 ? 15.177 18.801 5.883 1.00 66.19 199 ASP A O 1
ATOM 1660 N N . ALA A 1 200 ? 17.166 19.500 5.128 1.00 54.78 200 ALA A N 1
ATOM 1661 C CA . ALA A 1 200 ? 17.074 20.848 5.704 1.00 54.78 200 ALA A CA 1
ATOM 1662 C C . ALA A 1 200 ? 15.807 21.638 5.295 1.00 54.78 200 ALA A C 1
ATOM 1664 O O . ALA A 1 200 ? 15.553 22.703 5.855 1.00 54.78 200 ALA A O 1
ATOM 1665 N N . TYR A 1 201 ? 15.014 21.122 4.349 1.00 55.22 201 TYR A N 1
ATOM 1666 C CA . TYR A 1 201 ? 13.828 21.755 3.784 1.00 55.22 201 TYR A CA 1
ATOM 1667 C C . TYR A 1 201 ? 12.515 21.003 4.077 1.00 55.22 201 TYR A C 1
ATOM 1669 O O . TYR A 1 201 ? 11.450 21.541 3.779 1.00 55.22 201 TYR A O 1
ATOM 1677 N N . ASN A 1 202 ? 12.549 19.804 4.676 1.00 60.22 202 ASN A N 1
ATOM 1678 C CA . ASN A 1 202 ? 11.378 18.927 4.788 1.00 60.22 202 ASN A CA 1
ATOM 1679 C C . ASN A 1 202 ? 10.976 18.604 6.241 1.00 60.22 202 ASN A C 1
ATOM 1681 O O . ASN A 1 202 ? 10.997 17.455 6.678 1.00 60.22 202 ASN A O 1
ATOM 1685 N N . SER A 1 203 ? 10.540 19.618 6.997 1.00 66.19 203 SER A N 1
ATOM 1686 C CA . SER A 1 203 ? 10.028 19.445 8.372 1.00 66.19 203 SER A CA 1
ATOM 1687 C C . SER A 1 203 ? 8.734 18.613 8.461 1.00 66.19 203 SER A C 1
ATOM 1689 O O . SER A 1 203 ? 8.385 18.115 9.534 1.00 66.19 203 SER A O 1
ATOM 1691 N N . GLY A 1 204 ? 8.022 18.427 7.343 1.00 82.81 204 GLY A N 1
ATOM 1692 C CA . GLY A 1 204 ? 6.822 17.591 7.260 1.00 82.81 204 GLY A CA 1
ATOM 1693 C C . GLY A 1 204 ? 7.110 16.085 7.246 1.00 82.81 204 GLY A C 1
ATOM 1694 O O . GLY A 1 204 ? 6.259 15.305 7.682 1.00 82.81 204 GLY A O 1
ATOM 1695 N N . GLY A 1 205 ? 8.302 15.672 6.797 1.00 86.38 205 GLY A N 1
ATOM 1696 C CA . GLY A 1 205 ? 8.694 14.267 6.640 1.00 86.38 205 GLY A CA 1
ATOM 1697 C C . GLY A 1 205 ? 8.637 13.474 7.947 1.00 86.38 205 GLY A C 1
ATOM 1698 O O . GLY A 1 205 ? 7.938 12.459 8.025 1.00 86.38 205 GLY A O 1
ATOM 1699 N N . ALA A 1 206 ? 9.283 13.976 9.005 1.00 82.94 206 ALA A N 1
ATOM 1700 C CA . ALA A 1 206 ? 9.243 13.377 10.340 1.00 82.94 206 ALA A CA 1
ATOM 1701 C C . ALA A 1 206 ? 7.812 13.189 10.876 1.00 82.94 206 ALA A C 1
ATOM 1703 O O . ALA A 1 206 ? 7.469 12.115 11.381 1.00 82.94 206 ALA A O 1
ATOM 1704 N N . ARG A 1 207 ? 6.947 14.202 10.722 1.00 85.75 207 ARG A N 1
ATOM 1705 C CA . ARG A 1 207 ? 5.540 14.117 11.147 1.00 85.75 207 ARG A CA 1
ATOM 1706 C C . ARG A 1 207 ? 4.781 13.051 10.357 1.00 85.75 207 ARG A C 1
ATOM 1708 O O . ARG A 1 207 ? 4.076 12.240 10.954 1.00 85.75 207 ARG A O 1
ATOM 1715 N N . ALA A 1 208 ? 4.934 13.028 9.033 1.00 90.81 208 ALA A N 1
ATOM 1716 C CA . ALA A 1 208 ? 4.294 12.031 8.180 1.00 90.81 208 ALA A CA 1
ATOM 1717 C C . ALA A 1 208 ? 4.747 10.605 8.535 1.00 90.81 208 ALA A C 1
ATOM 1719 O O . ALA A 1 208 ? 3.904 9.717 8.657 1.00 90.81 208 ALA A O 1
ATOM 1720 N N . LYS A 1 209 ? 6.046 10.386 8.789 1.00 87.56 209 LYS A N 1
ATOM 1721 C CA . LYS A 1 209 ? 6.558 9.092 9.273 1.00 87.56 209 LYS A CA 1
ATOM 1722 C C . LYS A 1 209 ? 5.920 8.684 10.590 1.00 87.56 209 LYS A C 1
ATOM 1724 O O . LYS A 1 209 ? 5.478 7.545 10.702 1.00 87.56 209 LYS A O 1
ATOM 1729 N N . SER A 1 210 ? 5.861 9.598 11.559 1.00 84.06 210 SER A N 1
ATOM 1730 C CA . SER A 1 210 ? 5.254 9.325 12.865 1.00 84.06 210 SER A CA 1
ATOM 1731 C C . SER A 1 210 ? 3.813 8.839 12.714 1.00 84.06 210 SER A C 1
ATOM 1733 O O . SER A 1 210 ? 3.462 7.799 13.259 1.00 84.06 210 SER A O 1
ATOM 1735 N N . LEU A 1 211 ? 3.009 9.531 11.903 1.00 90.06 211 LEU A N 1
ATOM 1736 C CA . LEU A 1 211 ? 1.615 9.157 11.657 1.00 90.06 211 LEU A CA 1
ATOM 1737 C C . LEU A 1 211 ? 1.481 7.816 10.921 1.00 90.06 211 LEU A C 1
ATOM 1739 O O . LEU A 1 211 ? 0.609 7.019 11.259 1.00 90.06 211 LEU A O 1
ATOM 1743 N N . VAL A 1 212 ? 2.348 7.529 9.938 1.00 92.31 212 VAL A N 1
ATOM 1744 C CA . VAL A 1 212 ? 2.359 6.216 9.267 1.00 92.31 212 VAL A CA 1
ATOM 1745 C C . VAL A 1 212 ? 2.707 5.100 10.259 1.00 92.31 212 VAL A C 1
ATOM 1747 O O . VAL A 1 212 ? 2.105 4.027 10.230 1.00 92.31 212 VAL A O 1
ATOM 1750 N N . LEU A 1 213 ? 3.662 5.330 11.159 1.00 87.81 213 LEU A N 1
ATOM 1751 C CA . LEU A 1 213 ? 4.034 4.353 12.183 1.00 87.81 213 LEU A CA 1
ATOM 1752 C C . LEU A 1 213 ? 2.909 4.128 13.198 1.00 87.81 213 LEU A C 1
ATOM 1754 O O . LEU A 1 213 ? 2.630 2.984 13.547 1.00 87.81 213 LEU A O 1
ATOM 1758 N N . GLU A 1 214 ? 2.229 5.191 13.615 1.00 85.69 214 GLU A N 1
ATOM 1759 C CA . GLU A 1 214 ? 1.094 5.118 14.534 1.00 85.69 214 GLU A CA 1
ATOM 1760 C C . GLU A 1 214 ? -0.079 4.348 13.913 1.00 85.69 214 GLU A C 1
ATOM 1762 O O . GLU A 1 214 ? -0.579 3.386 14.495 1.00 85.69 214 GLU A O 1
ATOM 1767 N N . MET A 1 215 ? -0.456 4.678 12.673 1.00 91.56 215 MET A N 1
ATOM 1768 C CA . MET A 1 215 ? -1.556 4.000 11.985 1.00 91.56 215 MET A CA 1
ATOM 1769 C C . MET A 1 215 ? -1.238 2.551 11.596 1.00 91.56 215 MET A C 1
ATOM 1771 O O . MET A 1 215 ? -2.155 1.814 11.259 1.00 91.56 215 MET A O 1
ATOM 1775 N N . THR A 1 216 ? 0.035 2.141 11.585 1.00 90.69 216 THR A N 1
ATOM 1776 C CA . THR A 1 216 ? 0.456 0.765 11.251 1.00 90.69 216 THR A CA 1
ATOM 1777 C C . THR A 1 216 ? 0.658 -0.105 12.490 1.00 90.69 216 THR A C 1
ATOM 1779 O O . THR A 1 216 ? 1.032 -1.278 12.380 1.00 90.69 216 THR A O 1
ATOM 1782 N N . PHE A 1 217 ? 0.386 0.429 13.681 1.00 85.44 217 PHE A N 1
ATOM 1783 C CA . PHE A 1 217 ? 0.415 -0.346 14.910 1.00 85.44 217 PHE A CA 1
ATOM 1784 C C . PHE A 1 217 ? -0.566 -1.530 14.828 1.00 85.44 217 PHE A C 1
ATOM 1786 O O . PHE A 1 217 ? -1.722 -1.365 14.451 1.00 85.44 217 PHE A O 1
ATOM 1793 N N . LYS A 1 218 ? -0.091 -2.746 15.151 1.00 86.75 218 LYS A N 1
ATOM 1794 C CA . LYS A 1 218 ? -0.827 -4.024 14.979 1.00 86.75 218 LYS A CA 1
ATOM 1795 C C . LYS A 1 218 ? -1.287 -4.319 13.538 1.00 86.75 218 LYS A C 1
ATOM 1797 O O . LYS A 1 218 ? -2.197 -5.117 13.308 1.00 86.75 218 LYS A O 1
ATOM 1802 N N . HIS A 1 219 ? -0.624 -3.721 12.558 1.00 92.12 219 HIS A N 1
ATOM 1803 C CA . HIS A 1 219 ? -0.819 -3.971 11.133 1.00 92.12 219 HIS A CA 1
ATOM 1804 C C . HIS A 1 219 ? 0.517 -4.297 10.462 1.00 92.12 219 HIS A C 1
ATOM 1806 O O . HIS A 1 219 ? 1.560 -4.267 11.109 1.00 92.12 219 HIS A O 1
ATOM 1812 N N . TYR A 1 220 ? 0.503 -4.645 9.179 1.00 93.12 220 TYR A N 1
ATOM 1813 C CA . TYR A 1 220 ? 1.714 -4.925 8.412 1.00 93.12 220 TYR A CA 1
ATOM 1814 C C . TYR A 1 220 ? 2.187 -3.678 7.668 1.00 93.12 220 TYR A C 1
ATOM 1816 O O . TYR A 1 220 ? 1.366 -2.979 7.078 1.00 93.12 220 TYR A O 1
ATOM 1824 N N . LEU A 1 221 ? 3.495 -3.413 7.660 1.00 92.50 221 LEU A N 1
ATOM 1825 C CA . LEU A 1 221 ? 4.094 -2.270 6.964 1.00 92.50 221 LEU A CA 1
ATOM 1826 C C . LEU A 1 221 ? 5.217 -2.726 6.027 1.00 92.50 221 LEU A C 1
ATOM 1828 O O . LEU A 1 221 ? 6.282 -3.148 6.466 1.00 92.50 221 LEU A O 1
ATOM 1832 N N . ILE A 1 222 ? 4.987 -2.598 4.726 1.00 93.19 222 ILE A N 1
ATOM 1833 C CA . ILE A 1 222 ? 5.931 -2.921 3.662 1.00 93.19 222 ILE A CA 1
ATOM 1834 C C . ILE A 1 222 ? 6.394 -1.608 3.035 1.00 93.19 222 ILE A C 1
ATOM 1836 O O . ILE A 1 222 ? 5.586 -0.874 2.473 1.00 93.19 222 ILE A O 1
ATOM 1840 N N . MET A 1 223 ? 7.684 -1.302 3.130 1.00 91.56 223 MET A N 1
ATOM 1841 C CA . MET A 1 223 ? 8.253 -0.015 2.729 1.00 91.56 223 MET A CA 1
ATOM 1842 C C . MET A 1 223 ? 9.148 -0.176 1.503 1.00 91.56 223 MET A C 1
ATOM 1844 O O . MET A 1 223 ? 10.093 -0.956 1.529 1.00 91.56 223 MET A O 1
ATOM 1848 N N . GLY A 1 224 ? 8.889 0.585 0.445 1.00 90.69 224 GLY A N 1
ATOM 1849 C CA . GLY A 1 224 ? 9.767 0.726 -0.713 1.00 90.69 224 GLY A CA 1
ATOM 1850 C C . GLY A 1 224 ? 10.730 1.894 -0.535 1.00 90.69 224 GLY A C 1
ATOM 1851 O O . GLY A 1 224 ? 10.291 3.015 -0.293 1.00 90.69 224 GLY A O 1
ATOM 1852 N N . SER A 1 225 ? 12.035 1.667 -0.682 1.00 87.25 225 SER A N 1
ATOM 1853 C CA . SER A 1 225 ? 13.058 2.712 -0.534 1.00 87.25 225 SER A CA 1
ATOM 1854 C C . SER A 1 225 ? 14.207 2.571 -1.540 1.00 87.25 225 SER A C 1
ATOM 1856 O O . SER A 1 225 ? 14.482 1.493 -2.067 1.00 87.25 225 SER A O 1
ATOM 1858 N N . SER A 1 226 ? 14.916 3.662 -1.835 1.00 85.12 226 SER A N 1
ATOM 1859 C CA . SER A 1 226 ? 16.193 3.600 -2.559 1.00 85.12 226 SER A CA 1
ATOM 1860 C C . SER A 1 226 ? 17.324 3.081 -1.663 1.00 85.12 226 SER A C 1
ATOM 1862 O O . SER A 1 226 ? 17.374 3.430 -0.487 1.00 85.12 226 SER A O 1
ATOM 1864 N N . ALA A 1 227 ? 18.279 2.339 -2.230 1.00 75.94 227 ALA A N 1
ATOM 1865 C CA . ALA A 1 227 ? 19.357 1.701 -1.463 1.00 75.94 227 ALA A CA 1
ATOM 1866 C C . ALA A 1 227 ? 20.257 2.638 -0.642 1.00 75.94 227 ALA A C 1
ATOM 1868 O O . ALA A 1 227 ? 20.764 2.228 0.392 1.00 75.94 227 ALA A O 1
ATOM 1869 N N . ASN A 1 228 ? 20.422 3.894 -1.059 1.00 71.38 228 ASN A N 1
ATOM 1870 C CA . ASN A 1 228 ? 21.311 4.845 -0.384 1.00 71.38 228 ASN A CA 1
ATOM 1871 C C . ASN A 1 228 ? 20.579 5.774 0.597 1.00 71.38 228 ASN A C 1
ATOM 1873 O O . ASN A 1 228 ? 21.108 6.832 0.942 1.00 71.38 228 ASN A O 1
ATOM 1877 N N . SER A 1 229 ? 19.357 5.433 1.015 1.00 72.38 229 SER A N 1
ATOM 1878 C CA . SER A 1 229 ? 18.581 6.317 1.884 1.00 72.38 229 SER A CA 1
ATOM 1879 C C . SER A 1 229 ? 19.033 6.271 3.341 1.00 72.38 229 SER A C 1
ATOM 1881 O O . SER A 1 229 ? 19.647 5.303 3.800 1.00 72.38 229 SER A O 1
ATOM 1883 N N . ARG A 1 230 ? 18.696 7.323 4.091 1.00 71.62 230 ARG A N 1
ATOM 1884 C CA . ARG A 1 230 ? 18.959 7.390 5.530 1.00 71.62 230 ARG A CA 1
ATOM 1885 C C . ARG A 1 230 ? 18.185 6.300 6.266 1.00 71.62 230 ARG A C 1
ATOM 1887 O O . ARG A 1 230 ? 18.758 5.640 7.124 1.00 71.62 230 ARG A O 1
ATOM 1894 N N . SER A 1 231 ? 16.942 6.049 5.852 1.00 69.62 231 SER A N 1
ATOM 1895 C CA . SER A 1 231 ? 16.136 4.945 6.386 1.00 69.62 231 SER A CA 1
ATOM 1896 C C . SER A 1 231 ? 16.826 3.575 6.265 1.00 69.62 231 SER A C 1
ATOM 1898 O O . SER A 1 231 ? 16.712 2.778 7.188 1.00 69.62 231 SER A O 1
ATOM 1900 N N . ILE A 1 232 ? 17.564 3.295 5.177 1.00 70.81 232 ILE A N 1
ATOM 1901 C CA . ILE A 1 232 ? 18.342 2.045 5.068 1.00 70.81 232 ILE A CA 1
ATOM 1902 C C . ILE A 1 232 ? 19.453 2.024 6.118 1.00 70.81 232 ILE A C 1
ATOM 1904 O O . ILE A 1 232 ? 19.531 1.079 6.891 1.00 70.81 232 ILE A O 1
ATOM 1908 N N . LYS A 1 233 ? 20.261 3.087 6.197 1.00 70.56 233 LYS A N 1
ATOM 1909 C CA . LYS A 1 233 ? 21.399 3.175 7.129 1.00 70.56 233 LYS A CA 1
ATOM 1910 C C . LYS A 1 233 ? 20.971 3.043 8.594 1.00 70.56 233 LYS A C 1
ATOM 1912 O O . LYS A 1 233 ? 21.647 2.387 9.379 1.00 70.56 233 LYS A O 1
ATOM 1917 N N . GLU A 1 234 ? 19.851 3.665 8.961 1.00 68.25 234 GLU A N 1
ATOM 1918 C CA . GLU A 1 234 ? 19.289 3.583 10.314 1.00 68.25 234 GLU A CA 1
ATOM 1919 C C . GLU A 1 234 ? 18.797 2.169 10.647 1.00 68.25 234 GLU A C 1
ATOM 1921 O O . GLU A 1 234 ? 18.992 1.716 11.770 1.00 68.25 234 GLU A O 1
ATOM 1926 N N . LEU A 1 235 ? 18.198 1.461 9.685 1.00 66.75 235 LEU A N 1
ATOM 1927 C CA . LEU A 1 235 ? 17.722 0.087 9.871 1.00 66.75 235 LEU A CA 1
ATOM 1928 C C . LEU A 1 235 ? 18.874 -0.934 9.836 1.00 66.75 235 LEU A C 1
ATOM 1930 O O . LEU A 1 235 ? 18.863 -1.894 10.602 1.00 66.75 235 LEU A O 1
ATOM 1934 N N . GLU A 1 236 ? 19.895 -0.720 8.999 1.00 67.31 236 GLU A N 1
ATOM 1935 C CA . GLU A 1 236 ? 21.116 -1.541 8.964 1.00 67.31 236 GLU A CA 1
ATOM 1936 C C . GLU A 1 236 ? 21.856 -1.462 10.303 1.00 67.31 236 GLU A C 1
ATOM 1938 O O . GLU A 1 236 ? 22.281 -2.485 10.839 1.00 67.31 236 GLU A O 1
ATOM 1943 N N . ALA A 1 237 ? 21.928 -0.267 10.898 1.00 61.56 237 ALA A N 1
ATOM 1944 C CA . ALA A 1 237 ? 22.469 -0.073 12.242 1.00 61.56 237 ALA A CA 1
ATOM 1945 C C . ALA A 1 237 ? 21.643 -0.777 13.338 1.00 61.56 237 ALA A C 1
ATOM 1947 O O . ALA A 1 237 ? 22.169 -1.050 14.416 1.00 61.56 237 ALA A O 1
ATOM 1948 N N . ARG A 1 238 ? 20.363 -1.074 13.074 1.00 61.66 238 ARG A N 1
ATOM 1949 C CA . ARG A 1 238 ? 19.420 -1.706 14.013 1.00 61.66 238 ARG A CA 1
ATOM 1950 C C . ARG A 1 238 ? 19.242 -3.216 13.813 1.00 61.66 238 ARG A C 1
ATOM 1952 O O . ARG A 1 238 ? 18.555 -3.831 14.618 1.00 61.66 238 ARG A O 1
ATOM 1959 N N . GLN A 1 239 ? 19.884 -3.821 12.806 1.00 53.91 239 GLN A N 1
ATOM 1960 C CA . GLN A 1 239 ? 19.758 -5.252 12.463 1.00 53.91 239 GLN A CA 1
ATOM 1961 C C . GLN A 1 239 ? 18.308 -5.699 12.162 1.00 53.91 239 GLN A C 1
ATOM 1963 O O . GLN A 1 239 ? 17.884 -6.806 12.505 1.00 53.91 239 GLN A O 1
ATOM 1968 N N . ASP A 1 240 ? 17.536 -4.834 11.503 1.00 62.12 240 ASP A N 1
ATOM 1969 C CA . ASP A 1 240 ? 16.154 -5.125 11.104 1.00 62.12 240 ASP A CA 1
ATOM 1970 C C . ASP A 1 240 ? 16.071 -6.003 9.829 1.00 62.12 240 ASP A C 1
ATOM 1972 O O . ASP A 1 240 ? 17.046 -6.173 9.093 1.00 62.12 240 ASP A O 1
ATOM 1976 N N . SER A 1 241 ? 14.893 -6.577 9.543 1.00 59.97 241 SER A N 1
ATOM 1977 C CA . SER A 1 241 ? 14.621 -7.410 8.357 1.00 59.97 241 SER A CA 1
ATOM 1978 C C . SER A 1 241 ? 14.640 -6.590 7.057 1.00 59.97 241 SER A C 1
ATOM 1980 O O . SER A 1 241 ? 13.626 -6.116 6.538 1.00 59.97 241 SER A O 1
ATOM 1982 N N . ILE A 1 242 ? 15.839 -6.418 6.511 1.00 63.72 242 ILE A N 1
ATOM 1983 C CA . ILE A 1 242 ? 16.107 -5.654 5.294 1.00 63.72 242 ILE A CA 1
ATOM 1984 C C . ILE A 1 242 ? 16.272 -6.616 4.116 1.00 63.72 242 ILE A C 1
ATOM 1986 O O . ILE A 1 242 ? 17.053 -7.567 4.185 1.00 63.72 242 ILE A O 1
ATOM 1990 N N . LYS A 1 243 ? 15.546 -6.378 3.016 1.00 69.19 243 LYS A N 1
ATOM 1991 C CA . LYS A 1 243 ? 15.619 -7.226 1.820 1.00 69.19 243 LYS A CA 1
ATOM 1992 C C . LYS A 1 243 ? 15.931 -6.416 0.571 1.00 69.19 243 LYS A C 1
ATOM 1994 O O . LYS A 1 243 ? 15.213 -5.483 0.195 1.00 69.19 243 LYS A O 1
ATOM 1999 N N . LYS A 1 244 ? 17.043 -6.788 -0.062 1.00 68.44 244 LYS A N 1
ATOM 2000 C CA . LYS A 1 244 ? 17.532 -6.175 -1.291 1.00 68.44 244 LYS A CA 1
ATOM 2001 C C . LYS A 1 244 ? 16.847 -6.844 -2.467 1.00 68.44 244 LYS A C 1
ATOM 2003 O O . LYS A 1 244 ? 17.018 -8.036 -2.675 1.00 68.44 244 LYS A O 1
ATOM 2008 N N . TYR A 1 245 ? 16.126 -6.056 -3.248 1.00 65.19 245 TYR A N 1
ATOM 2009 C CA . TYR A 1 245 ? 15.516 -6.498 -4.490 1.00 65.19 245 TYR A CA 1
ATOM 2010 C C . TYR A 1 245 ? 16.159 -5.696 -5.621 1.00 65.19 245 TYR A C 1
ATOM 2012 O O . TYR A 1 245 ? 15.808 -4.535 -5.863 1.00 65.19 245 TYR A O 1
ATOM 2020 N N . THR A 1 246 ? 17.178 -6.305 -6.229 1.00 52.47 246 THR A N 1
ATOM 2021 C CA . THR A 1 246 ? 17.803 -5.873 -7.489 1.00 52.47 246 THR A CA 1
ATOM 2022 C C . THR A 1 246 ? 17.172 -6.635 -8.627 1.00 52.47 246 THR A C 1
ATOM 2024 O O . THR A 1 246 ? 17.194 -7.880 -8.541 1.00 52.47 246 THR A O 1
#

Nearest PDB structures (foldseek):
  7tjk-assembly1_D  TM=5.349E-01  e=3.018E-03  Saccharomyces cerevisiae
  6wgc-assembly1_D  TM=4.755E-01  e=1.401E-03  Saccharomyces cerevisiae
  5v8f-assembly1_D  TM=4.736E-01  e=4.564E-03  Saccharomyces cerevisiae S288C
  6rqc-assembly1_D  TM=4.868E-01  e=1.107E-02  Saccharomyces cerevisiae S288C
  4xgc-assembly1_E  TM=5.454E-01  e=3.205E-01  Drosophila melanogaster

Secondary structure (DSSP, 8-state):
-GGGGGGGS-S-HHHHH-TT-EEEEE-S--SS---TTS---TTSEEEEE--TTHHHHHHHHHH--PPPGGG-PPPTT------BTTB-GGGGSSSSSSSSEEEEEE-TTSSHHHHHHHHHHHHTTTS-EEEES-TTHHHHHHHHHHHHHHHHHTTT-HHHHHHHHT--SHHHHHHHHHHHTTT---EEEE--GGGGS--TT-HHHHHHHHHHHHHTTTSEEEEEEETT-HHHHHHHTTT--EEE--

Organism: NCBI:txid144538

pLDDT: mean 80.57, std 18.73, range [31.38, 97.81]

Sequence (246 aa):
EWEGQLNQASQDENMYSNPEFSQDLCFPYFGPTFPDRFLIFRNGRFIYNGRENFKELLNEIRSLKIPKTDSFSHDNNNQPVFFERGIPLDWVNHARYQYNKLLVYGTIGYGKSHILAALTCFLRREKQIVYVPDCRRLTDAFVEYLKPAFLLAFSKMPQHIATIRNWTTTDQIVQFCTSISAVTSLYFIVDQWNSLDDDAYNSGGARAKSLVLEMTFKHYLIMGSSANSRSIKELEARQDSIKKYT